Protein AF-A0A8J2Q764-F1 (afdb_monomer)

Sequence (198 aa):
MDASGSQGEVRTVDDTVDRGATLTIRLIRSFEFRNWKPVVVRNIDLDTLTLKELTEIVAKSVKNSSLPPPFKNFAYDCFKIEYQAFGLKTNDPLINTEDDDKLILQDNLSLALQGITIIFSIMDTSQVLATVSSIVVAIIFIFLFVALLWYIVWKLYLSHFTFIRELLGRGSDNNIAEPPAPRPSQPRRRISRHRETS

Foldseek 3Di:
DDDPDPPDPPPPPVPPPQCKDKDWAWQALDPVVLDIDIDIDTGDDQAPDFPVNVVVVVLVSLCPDPDDPSSNPGDDDWDFDQDDPPDDDDPDSSDDPDCPVLGIDDRPDGNVVSVPDDVVPVVPVVVVVVVVVVVVVVVVVVVVVVVVVVVCVVCVVVVVVVVVCVVVVVVPPPDDDDDDDDDDDDDDPPDDDDDDDD

Secondary structure (DSSP, 8-state):
--------------------EEEEEEEEEETTTTEEEEEEEEEE-TTT-BHHHHHHHHHHHHHHSS--HHHHSS-----B----TT----S-SS---TTHHHHBPPTTSBTTTTT---GGGGS-HHHHHHHHHHHHHHHHHHHHHHHHHHHHHHHHHHHHHHHHHHHHHTTTTT--PPPPPPPPPPP-----------

pLDDT: mean 71.02, std 14.38, range [43.5, 97.0]

Organism: NCBI:txid39272

Solvent-accessible surface area (backbone atoms only — not comparable to full-atom values): 12947 Å² total; per-residue (Å²): 143,77,84,86,75,80,78,78,78,79,75,76,74,74,79,66,70,86,64,46,40,72,49,79,44,72,48,72,80,34,78,92,74,68,42,65,48,80,45,78,49,67,67,38,54,40,74,80,39,37,44,56,59,50,50,51,53,49,54,51,50,46,64,74,43,92,64,57,66,78,70,57,74,51,86,84,89,82,55,66,69,86,80,62,91,92,54,81,83,62,94,44,91,88,63,76,77,78,63,54,88,76,35,47,65,59,68,90,42,35,38,40,82,74,69,55,63,61,74,81,66,71,63,41,68,67,59,53,50,53,53,53,51,51,53,52,53,52,52,51,50,52,52,50,50,52,52,48,53,50,49,49,52,54,50,51,52,54,47,50,56,51,50,49,47,53,64,59,49,73,74,68,83,84,77,80,81,79,79,82,77,87,76,83,83,77,82,81,79,80,79,81,82,84,80,84,88,132

Structure (mmCIF, N/CA/C/O backbone):
data_AF-A0A8J2Q764-F1
#
_entry.id   AF-A0A8J2Q764-F1
#
loop_
_atom_site.group_PDB
_atom_site.id
_atom_site.type_symbol
_atom_site.label_atom_id
_atom_site.label_alt_id
_atom_site.label_comp_id
_atom_site.label_asym_id
_atom_site.label_entity_id
_atom_site.label_seq_id
_atom_site.pdbx_PDB_ins_code
_atom_site.Cartn_x
_atom_site.Cartn_y
_atom_site.Cartn_z
_atom_site.occupancy
_atom_site.B_iso_or_equiv
_atom_site.auth_seq_id
_atom_site.auth_comp_id
_atom_site.auth_asym_id
_atom_site.auth_atom_id
_atom_site.pdbx_PDB_model_num
ATOM 1 N N . MET A 1 1 ? 1.001 55.183 32.936 1.00 49.38 1 MET A N 1
ATOM 2 C CA . MET A 1 1 ? 1.393 55.271 31.505 1.00 49.38 1 MET A CA 1
ATOM 3 C C . MET A 1 1 ? 2.054 53.948 31.223 1.00 49.38 1 MET A C 1
ATOM 5 O O . MET A 1 1 ? 3.268 53.830 31.307 1.00 49.38 1 MET A O 1
ATOM 9 N N . ASP A 1 2 ? 1.216 52.934 31.063 1.00 43.50 2 ASP A N 1
ATOM 10 C CA . ASP A 1 2 ? 1.615 51.549 31.263 1.00 43.50 2 ASP A CA 1
ATOM 11 C C . ASP A 1 2 ? 1.523 50.797 29.946 1.00 43.50 2 ASP A C 1
ATOM 13 O O . ASP A 1 2 ? 0.638 51.024 29.118 1.00 43.50 2 ASP A O 1
ATOM 17 N N . ALA A 1 3 ? 2.552 49.988 29.747 1.00 49.28 3 ALA A N 1
ATOM 18 C CA . ALA A 1 3 ? 2.985 49.426 28.491 1.00 49.28 3 ALA A CA 1
ATOM 19 C C . ALA A 1 3 ? 1.969 48.437 27.906 1.00 49.28 3 ALA A C 1
ATOM 21 O O . ALA A 1 3 ? 1.666 47.404 28.499 1.00 49.28 3 ALA A O 1
ATOM 22 N N . SER A 1 4 ? 1.525 48.712 26.680 1.00 46.59 4 SER A N 1
ATOM 23 C CA . SER A 1 4 ? 0.895 47.722 25.809 1.00 46.59 4 SER A CA 1
ATOM 24 C C . SER A 1 4 ? 1.986 46.847 25.188 1.00 46.59 4 SER A C 1
ATOM 26 O O . SER A 1 4 ? 2.474 47.122 24.093 1.00 46.59 4 SER A O 1
ATOM 28 N N . GLY A 1 5 ? 2.392 45.799 25.903 1.00 45.97 5 GLY A N 1
ATOM 29 C CA . GLY A 1 5 ? 3.158 44.695 25.332 1.00 45.97 5 GLY A CA 1
ATOM 30 C C . GLY A 1 5 ? 2.226 43.783 24.539 1.00 45.97 5 GLY A C 1
ATOM 31 O O . GLY A 1 5 ? 1.535 42.953 25.121 1.00 45.97 5 GLY A O 1
ATOM 32 N N . SER A 1 6 ? 2.199 43.932 23.213 1.00 51.03 6 SER A N 1
ATOM 33 C CA . SER A 1 6 ? 1.575 42.958 22.318 1.00 51.03 6 SER A CA 1
ATOM 34 C C . SER A 1 6 ? 2.421 41.683 22.315 1.00 51.03 6 SER A C 1
ATOM 36 O O . SER A 1 6 ? 3.463 41.626 21.657 1.00 51.03 6 SER A O 1
ATOM 38 N N . GLN A 1 7 ? 2.001 40.661 23.059 1.00 47.44 7 GLN A N 1
ATOM 39 C CA . GLN A 1 7 ? 2.533 39.320 22.851 1.00 47.44 7 GLN A CA 1
ATOM 40 C C . GLN A 1 7 ? 2.014 38.811 21.507 1.00 47.44 7 GLN A C 1
ATOM 42 O O . GLN A 1 7 ? 0.826 38.546 21.338 1.00 47.44 7 GLN A O 1
ATOM 47 N N . GLY A 1 8 ? 2.922 38.731 20.536 1.00 46.31 8 GLY A N 1
ATOM 48 C CA . GLY A 1 8 ? 2.723 37.937 19.338 1.00 46.31 8 GLY A CA 1
ATOM 49 C C . GLY A 1 8 ? 2.590 36.481 19.755 1.00 46.31 8 GLY A C 1
ATOM 50 O O . GLY A 1 8 ? 3.526 35.892 20.291 1.00 46.31 8 GLY A O 1
ATOM 51 N N . GLU A 1 9 ? 1.402 35.934 19.540 1.00 50.34 9 GLU A N 1
ATOM 52 C CA . GLU A 1 9 ? 1.119 34.519 19.684 1.00 50.34 9 GLU A CA 1
ATOM 53 C C . GLU A 1 9 ? 2.043 33.737 18.748 1.00 50.34 9 GLU A C 1
ATOM 55 O O . GLU A 1 9 ? 1.913 33.781 17.521 1.00 50.34 9 GLU A O 1
ATOM 60 N N . VAL A 1 10 ? 3.027 33.064 19.343 1.00 51.34 10 VAL A N 1
ATOM 61 C CA . VAL A 1 10 ? 3.883 32.101 18.660 1.00 51.34 10 VAL A CA 1
ATOM 62 C C . VAL A 1 10 ? 2.979 30.942 18.269 1.00 51.34 10 VAL A C 1
ATOM 64 O O . VAL A 1 10 ? 2.742 30.021 19.045 1.00 51.34 10 VAL A O 1
ATOM 67 N N . ARG A 1 11 ? 2.444 31.005 17.050 1.00 45.19 11 ARG A N 1
ATOM 68 C CA . ARG A 1 11 ? 1.941 29.829 16.356 1.00 45.19 11 ARG A CA 1
ATOM 69 C C . ARG A 1 11 ? 3.135 28.905 16.186 1.00 45.19 11 ARG A C 1
ATOM 71 O O . ARG A 1 11 ? 3.917 29.068 15.254 1.00 45.19 11 ARG A O 1
ATOM 78 N N . THR A 1 12 ? 3.294 27.964 17.109 1.00 49.09 12 THR A N 1
ATOM 79 C CA . THR A 1 12 ? 3.996 26.720 16.827 1.00 49.09 12 THR A CA 1
ATOM 80 C C . THR A 1 12 ? 3.193 26.070 15.714 1.00 49.09 12 THR A C 1
ATOM 82 O O . THR A 1 12 ? 2.183 25.411 15.957 1.00 49.09 12 THR A O 1
ATOM 85 N N . VAL A 1 13 ? 3.563 26.390 14.475 1.00 50.19 13 VAL A N 1
ATOM 86 C CA . VAL A 1 13 ? 3.230 25.567 13.326 1.00 50.19 13 VAL A CA 1
ATOM 87 C C . VAL A 1 13 ? 3.890 24.244 13.660 1.00 50.19 13 VAL A C 1
ATOM 89 O O . VAL A 1 13 ? 5.111 24.116 13.620 1.00 50.19 13 VAL A O 1
ATOM 92 N N . ASP A 1 14 ? 3.083 23.336 14.194 1.00 51.53 14 ASP A N 1
ATOM 93 C CA . ASP A 1 14 ? 3.456 21.951 14.364 1.00 51.53 14 ASP A CA 1
ATOM 94 C C . ASP A 1 14 ? 3.673 21.432 12.945 1.00 51.53 14 ASP A C 1
ATOM 96 O O . ASP A 1 14 ? 2.737 21.025 12.262 1.00 51.53 14 ASP A O 1
ATOM 100 N N . ASP A 1 15 ? 4.909 21.553 12.462 1.00 49.62 15 ASP A N 1
ATOM 101 C CA . ASP A 1 15 ? 5.405 20.943 11.230 1.00 49.62 15 ASP A CA 1
ATOM 102 C C . ASP A 1 15 ? 5.520 19.418 11.429 1.00 49.62 15 ASP A C 1
ATOM 104 O O . ASP A 1 15 ? 6.478 18.771 10.993 1.00 49.62 15 ASP A O 1
ATOM 108 N N . THR A 1 16 ? 4.526 18.808 12.085 1.00 55.53 16 THR A N 1
ATOM 109 C CA . THR A 1 16 ? 4.206 17.408 11.874 1.00 55.53 16 THR A CA 1
ATOM 110 C C . THR A 1 16 ? 3.731 17.334 10.435 1.00 55.53 16 THR A C 1
ATOM 112 O O . THR A 1 16 ? 2.564 17.521 10.103 1.00 55.53 16 THR A O 1
ATOM 115 N N . VAL A 1 17 ? 4.695 17.120 9.534 1.00 53.16 17 VAL A N 1
ATOM 116 C CA . VAL A 1 17 ? 4.442 16.532 8.222 1.00 53.16 17 VAL A CA 1
ATOM 117 C C . VAL A 1 17 ? 3.355 15.497 8.452 1.00 53.16 17 VAL A C 1
ATOM 119 O O . VAL A 1 17 ? 3.579 14.582 9.244 1.00 53.16 17 VAL A O 1
ATOM 122 N N . ASP A 1 18 ? 2.189 15.705 7.841 1.00 56.50 18 ASP A N 1
ATOM 123 C CA . ASP A 1 18 ? 0.997 14.871 7.972 1.00 56.50 18 ASP A CA 1
ATOM 124 C C . ASP A 1 18 ? 1.321 13.473 7.415 1.00 56.50 18 ASP A C 1
ATOM 126 O O . ASP A 1 18 ? 0.991 13.105 6.291 1.00 56.50 18 ASP A O 1
ATOM 130 N N . ARG A 1 19 ? 2.101 12.713 8.190 1.00 63.16 19 ARG A N 1
ATOM 131 C CA . ARG A 1 19 ? 2.422 11.297 8.008 1.00 63.16 19 ARG A CA 1
ATOM 132 C C . ARG A 1 19 ? 1.305 10.436 8.588 1.00 63.16 19 ARG A C 1
ATOM 134 O O . ARG A 1 19 ? 1.473 9.227 8.716 1.00 63.16 19 ARG A O 1
ATOM 141 N N . GLY A 1 20 ? 0.173 11.054 8.931 1.00 70.06 20 GLY A N 1
ATOM 142 C CA . GLY A 1 20 ? -1.020 10.385 9.397 1.00 70.06 20 GLY A CA 1
ATOM 143 C C . GLY A 1 20 ? -1.505 9.389 8.353 1.00 70.06 20 GLY A C 1
ATOM 144 O O . GLY A 1 20 ? -2.103 9.742 7.336 1.00 70.06 20 GLY A O 1
ATOM 145 N N . ALA A 1 21 ? -1.283 8.107 8.610 1.00 77.25 21 ALA A N 1
ATOM 146 C CA . ALA A 1 21 ? -1.844 7.045 7.807 1.00 77.25 21 ALA A CA 1
ATOM 147 C C . ALA A 1 21 ? -3.342 6.904 8.098 1.00 77.25 21 ALA A C 1
ATOM 149 O O . ALA A 1 21 ? -3.824 7.101 9.219 1.00 77.25 21 ALA A O 1
ATOM 150 N N . THR A 1 22 ? -4.100 6.536 7.067 1.00 82.31 22 THR A N 1
ATOM 151 C CA . THR A 1 22 ? -5.498 6.125 7.217 1.00 82.31 22 THR A CA 1
ATOM 152 C C . THR A 1 22 ? -5.574 4.611 7.105 1.00 82.31 22 THR A C 1
ATOM 154 O O . THR A 1 22 ? -5.303 4.054 6.043 1.00 82.31 22 THR A O 1
ATOM 157 N N . LEU A 1 23 ? -5.967 3.949 8.192 1.00 82.12 23 LEU A N 1
ATOM 158 C CA . LEU A 1 23 ? -6.153 2.503 8.238 1.00 82.12 23 LEU A CA 1
ATOM 159 C C . LEU A 1 23 ? -7.640 2.166 8.112 1.00 82.12 23 LEU A C 1
ATOM 161 O O . LEU A 1 23 ? -8.483 2.677 8.851 1.00 82.12 23 LEU A O 1
ATOM 165 N N . THR A 1 24 ? -7.966 1.277 7.174 1.00 84.00 24 THR A N 1
ATOM 166 C CA . THR A 1 24 ? -9.304 0.681 7.068 1.00 84.00 24 THR A CA 1
ATOM 167 C C . THR A 1 24 ? -9.250 -0.724 7.641 1.00 84.00 24 THR A C 1
ATOM 169 O O . THR A 1 24 ? -8.589 -1.595 7.087 1.00 84.00 24 THR A O 1
ATOM 172 N N . ILE A 1 25 ? -9.940 -0.939 8.754 1.00 85.38 25 ILE A N 1
ATOM 173 C CA . ILE A 1 25 ? -9.890 -2.170 9.539 1.00 85.38 25 ILE A CA 1
ATOM 174 C C . ILE A 1 25 ? -11.227 -2.882 9.376 1.00 85.38 25 ILE A C 1
ATOM 176 O O . ILE A 1 25 ? -12.287 -2.292 9.592 1.00 85.38 25 ILE A O 1
ATOM 180 N N . ARG A 1 26 ? -11.204 -4.154 8.979 1.00 85.44 26 ARG A N 1
ATOM 181 C CA . ARG A 1 26 ? -12.416 -4.974 8.882 1.00 85.44 26 ARG A CA 1
ATOM 182 C C . ARG A 1 26 ? -12.625 -5.711 10.199 1.00 85.44 26 ARG A C 1
ATOM 184 O O . ARG A 1 26 ? -11.815 -6.542 10.585 1.00 85.44 26 ARG A O 1
ATOM 191 N N . LEU A 1 27 ? -13.728 -5.416 10.879 1.00 85.06 27 LEU A N 1
ATOM 192 C CA . LEU A 1 27 ? -14.163 -6.165 12.053 1.00 85.06 27 LEU A CA 1
ATOM 193 C C . LEU A 1 27 ? -14.873 -7.422 11.585 1.00 85.06 27 LEU A C 1
ATOM 195 O O . LEU A 1 27 ? -15.940 -7.326 10.974 1.00 85.06 27 LEU A O 1
ATOM 199 N N . ILE A 1 28 ? -14.307 -8.584 11.883 1.00 85.12 28 ILE A N 1
ATOM 200 C CA . ILE A 1 28 ? -14.895 -9.877 11.546 1.00 85.12 28 ILE A CA 1
ATOM 201 C C . ILE A 1 28 ? -15.476 -10.473 12.825 1.00 85.12 28 ILE A C 1
ATOM 203 O O . ILE A 1 28 ? -14.754 -10.741 13.777 1.00 85.12 28 ILE A O 1
ATOM 207 N N . ARG A 1 29 ? -16.798 -10.672 12.857 1.00 81.62 29 ARG A N 1
ATOM 208 C CA . ARG A 1 29 ? -17.486 -11.318 13.989 1.00 81.62 29 ARG A CA 1
ATOM 209 C C . ARG A 1 29 ? -17.510 -12.832 13.834 1.00 81.62 29 ARG A C 1
ATOM 211 O O . ARG A 1 29 ? -17.490 -13.568 14.811 1.00 81.62 29 ARG A O 1
ATOM 218 N N . SER A 1 30 ? -17.666 -13.303 12.601 1.00 77.44 30 SER A N 1
ATOM 219 C CA . SER A 1 30 ? -17.677 -14.728 12.287 1.00 77.44 30 SER A CA 1
ATOM 220 C C . SER A 1 30 ? -17.132 -14.950 10.889 1.00 77.44 30 SER A C 1
ATOM 222 O O . SER A 1 30 ? -17.672 -14.411 9.919 1.00 77.44 30 SER A O 1
ATOM 224 N N . PHE A 1 31 ? -16.087 -15.771 10.821 1.00 73.94 31 PHE A N 1
ATOM 225 C CA . PHE A 1 31 ? -15.498 -16.256 9.580 1.00 73.94 31 PHE A CA 1
ATOM 226 C C . PHE A 1 31 ? -16.485 -17.151 8.815 1.00 73.94 31 PHE A C 1
ATOM 228 O O . PHE A 1 31 ? -16.721 -16.929 7.632 1.00 73.94 31 PHE A O 1
ATOM 235 N N . GLU A 1 32 ? -17.154 -18.074 9.514 1.00 74.06 32 GLU A N 1
ATOM 236 C CA . GLU A 1 32 ? -18.126 -19.017 8.940 1.00 74.06 32 GLU A CA 1
ATOM 237 C C . GLU A 1 32 ? -19.308 -18.312 8.255 1.00 74.06 32 GLU A C 1
ATOM 239 O O . GLU A 1 32 ? -19.681 -18.651 7.134 1.00 74.06 32 GLU A O 1
ATOM 244 N N . PHE A 1 33 ? -19.859 -17.273 8.890 1.00 78.00 33 PHE A N 1
ATOM 245 C CA . PHE A 1 33 ? -21.014 -16.540 8.360 1.00 78.00 33 PHE A CA 1
ATOM 246 C C . PHE A 1 33 ? -20.639 -15.285 7.558 1.00 78.00 33 PHE A C 1
ATOM 248 O O . PHE A 1 33 ? -21.527 -14.498 7.226 1.00 78.00 33 PHE A O 1
ATOM 255 N N . ARG A 1 34 ? -19.344 -15.057 7.278 1.00 73.56 34 ARG A N 1
ATOM 256 C CA . ARG A 1 34 ? -18.822 -13.863 6.577 1.00 73.56 34 ARG A CA 1
ATOM 257 C C . ARG A 1 34 ? -19.392 -12.543 7.118 1.00 73.56 34 ARG A C 1
ATOM 259 O O . ARG A 1 34 ? -19.667 -11.607 6.367 1.00 73.56 34 ARG A O 1
ATOM 266 N N . ASN A 1 35 ? -19.605 -12.460 8.431 1.00 80.19 35 ASN A N 1
ATOM 267 C CA . ASN A 1 35 ? -20.244 -11.304 9.051 1.00 80.19 35 ASN A CA 1
ATOM 268 C C . ASN A 1 35 ? -19.180 -10.275 9.446 1.00 80.19 35 ASN A C 1
ATOM 270 O O . ASN A 1 35 ? -18.531 -10.425 10.487 1.00 80.19 35 ASN A O 1
ATOM 274 N N . TRP A 1 36 ? -19.001 -9.248 8.611 1.00 86.06 36 TRP A N 1
ATOM 275 C CA . TRP A 1 36 ? -17.968 -8.230 8.792 1.00 86.06 36 TRP A CA 1
ATOM 276 C C . TRP A 1 36 ? -18.482 -6.797 8.608 1.00 86.06 36 TRP A C 1
ATOM 278 O O . TRP A 1 36 ? -19.480 -6.548 7.923 1.00 86.06 36 TRP A O 1
ATOM 288 N N . LYS A 1 37 ? -17.785 -5.835 9.227 1.00 84.19 37 LYS A N 1
ATOM 289 C CA . LYS A 1 37 ? -18.035 -4.393 9.072 1.00 84.19 37 LYS A CA 1
ATOM 290 C C . LYS A 1 37 ? -16.722 -3.601 9.029 1.00 84.19 37 LYS A C 1
ATOM 292 O O . LYS A 1 37 ? -15.854 -3.854 9.860 1.00 84.19 37 LYS A O 1
ATOM 297 N N . PRO A 1 38 ? -16.560 -2.636 8.106 1.00 85.88 38 PRO A N 1
ATOM 298 C CA . PRO A 1 38 ? -15.373 -1.791 8.074 1.00 85.88 38 PRO A CA 1
ATOM 299 C C . PRO A 1 38 ? -15.448 -0.682 9.129 1.00 85.88 38 PRO A C 1
ATOM 301 O O . PRO A 1 38 ? -16.497 -0.069 9.332 1.00 85.88 38 PRO A O 1
ATOM 304 N N . VAL A 1 39 ? -14.309 -0.381 9.741 1.00 86.12 39 VAL A N 1
ATOM 305 C CA . VAL A 1 39 ? -14.065 0.799 10.570 1.00 86.12 39 VAL A CA 1
ATOM 306 C C . VAL A 1 39 ? -12.834 1.505 10.026 1.00 86.12 39 VAL A C 1
ATOM 308 O O . VAL A 1 39 ? -11.797 0.888 9.804 1.00 86.12 39 VAL A O 1
ATOM 311 N N . VAL A 1 40 ? -12.956 2.807 9.789 1.00 85.31 40 VAL A N 1
ATOM 312 C CA . VAL A 1 40 ? -11.854 3.628 9.286 1.00 85.31 40 VAL A CA 1
ATOM 313 C C . VAL A 1 40 ? -11.298 4.440 10.441 1.00 85.31 40 VAL A C 1
ATOM 315 O O . VAL A 1 40 ? -12.041 5.173 11.096 1.00 85.31 40 VAL A O 1
ATOM 318 N N . VAL A 1 41 ? -9.996 4.324 10.667 1.00 84.25 41 VAL A N 1
ATOM 319 C CA . VAL A 1 41 ? -9.255 5.136 11.629 1.00 84.25 41 VAL A CA 1
ATOM 320 C C . VAL A 1 41 ? -8.291 6.019 10.842 1.00 84.25 41 VAL A C 1
ATOM 322 O O . VAL A 1 41 ? -7.598 5.551 9.941 1.00 84.25 41 VAL A O 1
ATOM 325 N N . ARG A 1 42 ? -8.313 7.322 11.124 1.00 83.69 42 ARG A N 1
ATOM 326 C CA . ARG A 1 42 ? -7.563 8.346 10.384 1.00 83.69 42 ARG A CA 1
ATOM 327 C C . ARG A 1 42 ? -6.489 8.953 11.273 1.00 83.69 42 ARG A C 1
ATOM 329 O O . ARG A 1 42 ? -6.657 8.954 12.490 1.00 83.69 42 ARG A O 1
ATOM 336 N N . ASN A 1 43 ? -5.476 9.535 10.637 1.00 78.81 43 ASN A N 1
ATOM 337 C CA . ASN A 1 43 ? -4.396 10.270 11.289 1.00 78.81 43 ASN A CA 1
ATOM 338 C C . ASN A 1 43 ? -3.638 9.426 12.329 1.00 78.81 43 ASN A C 1
ATOM 340 O O . ASN A 1 43 ? -3.501 9.812 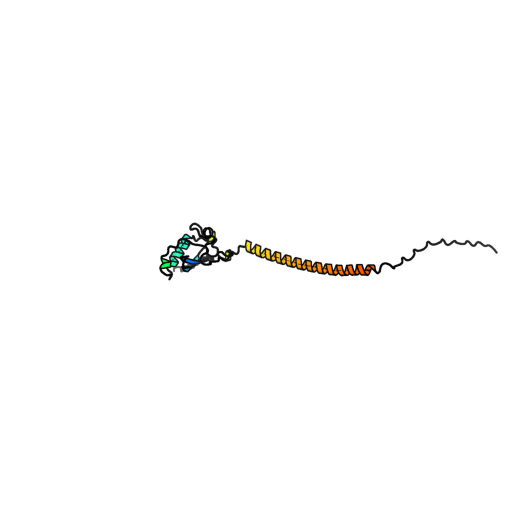13.487 1.00 78.81 43 ASN A O 1
ATOM 344 N N . ILE A 1 44 ? -3.222 8.224 11.920 1.00 80.81 44 ILE A N 1
ATOM 345 C CA . ILE A 1 44 ? -2.420 7.323 12.747 1.00 80.81 44 ILE A CA 1
ATOM 346 C C . ILE A 1 44 ? -0.958 7.434 12.335 1.00 80.81 44 ILE A C 1
ATOM 348 O O . ILE A 1 44 ? -0.633 7.227 11.168 1.00 80.81 44 ILE A O 1
ATOM 352 N N . ASP A 1 45 ? -0.081 7.688 13.297 1.00 79.56 45 ASP A N 1
ATOM 353 C CA . ASP A 1 45 ? 1.356 7.555 13.090 1.00 79.56 45 ASP A CA 1
ATOM 354 C C . ASP A 1 45 ? 1.758 6.070 13.146 1.00 79.56 45 ASP A C 1
ATOM 356 O O . ASP A 1 45 ? 1.536 5.400 14.151 1.00 79.56 45 ASP A O 1
ATOM 360 N N . LEU A 1 46 ? 2.296 5.528 12.052 1.00 74.62 46 LEU A N 1
ATOM 361 C CA . LEU A 1 46 ? 2.642 4.102 11.946 1.00 74.62 46 LEU A CA 1
ATOM 362 C C . LEU A 1 46 ? 3.982 3.761 12.604 1.00 74.62 46 LEU A C 1
ATOM 364 O O . LEU A 1 46 ? 4.218 2.594 12.919 1.00 74.62 46 LEU A O 1
ATOM 368 N N . ASP A 1 47 ? 4.849 4.758 12.795 1.00 70.88 47 ASP A N 1
ATOM 369 C CA . ASP A 1 47 ? 6.212 4.547 13.280 1.00 70.88 47 ASP A CA 1
ATOM 370 C C . ASP A 1 47 ? 6.231 4.400 14.806 1.00 70.88 47 ASP A C 1
ATOM 372 O O . ASP A 1 47 ? 6.908 3.522 15.352 1.00 70.88 47 ASP A O 1
ATOM 376 N N . THR A 1 48 ? 5.449 5.235 15.492 1.00 73.75 48 THR A N 1
ATOM 377 C CA . THR A 1 48 ? 5.408 5.303 16.957 1.00 73.75 48 THR A CA 1
ATOM 378 C C . THR A 1 48 ? 4.299 4.453 17.573 1.00 73.75 48 THR A C 1
ATOM 380 O O . THR A 1 48 ? 4.493 3.930 18.671 1.00 73.75 48 THR A O 1
ATOM 383 N N . LEU A 1 49 ? 3.165 4.275 16.882 1.00 78.12 49 LEU A N 1
ATOM 384 C CA . LEU A 1 49 ? 2.003 3.591 17.444 1.00 78.12 49 LEU A CA 1
ATOM 385 C C . LEU A 1 49 ? 2.228 2.078 17.542 1.00 78.12 49 LEU A C 1
ATOM 387 O O . LEU A 1 49 ? 2.564 1.388 16.573 1.00 78.12 49 LEU A O 1
ATOM 391 N N . THR A 1 50 ? 1.967 1.546 18.730 1.00 83.19 50 THR A N 1
ATOM 392 C CA . THR A 1 50 ? 1.990 0.105 18.988 1.00 83.19 50 THR A CA 1
ATOM 393 C C . THR A 1 50 ? 0.648 -0.552 18.661 1.00 83.19 50 THR A C 1
ATOM 395 O O . THR A 1 50 ? -0.410 0.084 18.655 1.00 83.19 50 THR A O 1
ATOM 398 N N . LEU A 1 51 ? 0.657 -1.869 18.440 1.00 80.75 51 LEU A N 1
ATOM 399 C CA . LEU A 1 51 ? -0.572 -2.618 18.156 1.00 80.75 51 LEU A CA 1
ATOM 400 C C . LEU A 1 51 ? -1.597 -2.545 19.304 1.00 80.75 51 LEU A C 1
ATOM 402 O O . LEU A 1 51 ? -2.806 -2.500 19.065 1.00 80.75 51 LEU A O 1
ATOM 406 N N . LYS A 1 52 ? -1.128 -2.468 20.555 1.00 80.94 52 LYS A N 1
ATOM 407 C CA . LYS A 1 52 ? -1.997 -2.313 21.731 1.00 80.94 52 LYS A CA 1
ATOM 408 C C . LYS A 1 52 ? -2.754 -0.990 21.705 1.00 80.94 52 LYS A C 1
ATOM 410 O O . LYS A 1 52 ? -3.969 -0.973 21.891 1.00 80.94 52 LYS A O 1
ATOM 415 N N . GLU A 1 53 ? -2.062 0.104 21.406 1.00 83.94 53 GLU A N 1
ATOM 416 C CA . GLU A 1 53 ? -2.687 1.424 21.291 1.00 83.94 53 GLU A CA 1
ATOM 417 C C . GLU A 1 53 ? -3.668 1.469 20.115 1.00 83.94 53 GLU A C 1
ATOM 419 O O . GLU A 1 53 ? -4.773 1.998 20.254 1.00 83.94 53 GLU A O 1
ATOM 424 N N . LEU A 1 54 ? -3.330 0.831 18.987 1.00 83.69 54 LEU A N 1
ATOM 425 C CA . LEU A 1 54 ? -4.256 0.679 17.864 1.00 83.69 54 LEU A CA 1
ATOM 426 C C . LEU A 1 54 ? -5.526 -0.073 18.281 1.00 83.69 54 LEU A C 1
ATOM 428 O O . LEU A 1 54 ? -6.635 0.372 17.981 1.00 83.69 54 LEU A O 1
ATOM 432 N N . THR A 1 55 ? -5.377 -1.176 19.016 1.00 84.50 55 THR A N 1
ATOM 433 C CA . THR A 1 55 ? -6.498 -1.966 19.544 1.00 84.50 55 THR A CA 1
ATOM 434 C C . THR A 1 55 ? -7.418 -1.109 20.407 1.00 84.50 55 THR A C 1
ATOM 436 O O . THR A 1 55 ? -8.639 -1.144 20.245 1.00 84.50 55 THR A O 1
ATOM 439 N N . GLU A 1 56 ? -6.852 -0.285 21.290 1.00 86.19 56 GLU A N 1
ATOM 440 C CA . GLU A 1 56 ? -7.631 0.622 22.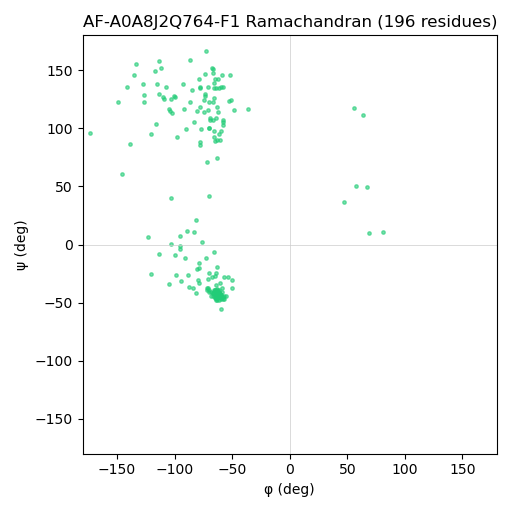129 1.00 86.19 56 GLU A CA 1
ATOM 441 C C . GLU A 1 56 ? -8.371 1.692 21.324 1.00 86.19 56 GLU A C 1
ATOM 443 O O . GLU A 1 56 ? -9.542 1.972 21.602 1.00 86.19 56 GLU A O 1
ATOM 448 N N . ILE A 1 57 ? -7.713 2.297 20.331 1.00 85.62 57 ILE A N 1
ATOM 449 C CA . ILE A 1 57 ? -8.321 3.306 19.455 1.00 85.62 57 ILE A CA 1
ATOM 450 C C . ILE A 1 57 ? -9.494 2.692 18.688 1.00 85.62 57 ILE A C 1
ATOM 452 O O . ILE A 1 57 ? -10.580 3.277 18.633 1.00 85.62 57 ILE A O 1
ATOM 456 N N . VAL A 1 58 ? -9.313 1.484 18.151 1.00 86.19 58 VAL A N 1
ATOM 457 C CA . VAL A 1 58 ? -10.365 0.743 17.450 1.00 86.19 58 VAL A CA 1
ATOM 458 C C . VAL A 1 58 ? -11.498 0.396 18.407 1.00 86.19 58 VAL A C 1
ATOM 460 O O . VAL A 1 58 ? -12.649 0.689 18.099 1.00 86.19 58 VAL A O 1
ATOM 463 N N . ALA A 1 59 ? -11.211 -0.139 19.594 1.00 85.19 59 ALA A N 1
ATOM 464 C CA . ALA A 1 59 ? -12.233 -0.474 20.584 1.00 85.19 59 ALA A CA 1
ATOM 465 C C . ALA A 1 59 ? -13.058 0.757 21.005 1.00 85.19 59 ALA A C 1
ATOM 467 O O . ALA A 1 59 ? -14.285 0.677 21.121 1.00 85.19 59 ALA A O 1
ATOM 468 N N . LYS A 1 60 ? -12.411 1.917 21.186 1.00 86.19 60 LYS A N 1
ATOM 469 C CA . LYS A 1 60 ? -13.083 3.202 21.450 1.00 86.19 60 LYS A CA 1
ATOM 470 C C . LYS A 1 60 ? -13.950 3.630 20.259 1.00 86.19 60 LYS A C 1
ATOM 472 O O . LYS A 1 60 ? -15.119 3.969 20.449 1.00 86.19 60 LYS A O 1
ATOM 477 N N . SER A 1 61 ? -13.420 3.550 19.037 1.00 82.56 61 SER A N 1
ATOM 478 C CA . SER A 1 61 ? -14.147 3.873 17.800 1.00 82.56 61 SER A CA 1
ATOM 479 C C . SER A 1 61 ? -15.381 2.979 17.606 1.00 82.56 61 SER A C 1
ATOM 481 O O . SER A 1 61 ? -16.478 3.465 17.333 1.00 82.56 61 SER A O 1
ATOM 483 N N . VAL A 1 62 ? -15.251 1.676 17.865 1.00 85.50 62 VAL A N 1
ATOM 484 C CA . VAL A 1 62 ? -16.344 0.699 17.779 1.00 85.50 62 VAL A CA 1
ATOM 485 C C . VAL A 1 62 ? -17.442 0.993 18.792 1.00 85.50 62 VAL A C 1
ATOM 487 O O . VAL A 1 62 ? -18.619 1.001 18.424 1.00 85.50 62 VAL A O 1
ATOM 490 N N . LYS A 1 63 ? -17.092 1.296 20.046 1.00 83.06 63 LYS A N 1
ATOM 491 C CA . LYS A 1 63 ? -18.078 1.648 21.080 1.00 83.06 63 LYS A CA 1
ATOM 492 C C . LYS A 1 63 ? -18.874 2.904 20.710 1.00 83.06 63 LYS A C 1
ATOM 494 O O . LYS A 1 63 ? -20.102 2.894 20.832 1.00 83.06 63 LYS A O 1
ATOM 499 N N . ASN A 1 64 ? -18.188 3.924 20.192 1.00 83.56 64 ASN A N 1
ATOM 500 C CA . ASN A 1 64 ? -18.774 5.213 19.810 1.00 83.56 64 ASN A CA 1
ATOM 501 C C . ASN A 1 64 ? -19.516 5.190 18.462 1.00 83.56 64 ASN A C 1
ATOM 503 O O . ASN A 1 64 ? -20.294 6.093 18.169 1.00 83.56 64 ASN A O 1
ATOM 507 N N . SER A 1 65 ? -19.299 4.166 17.638 1.00 82.75 65 SER A N 1
ATOM 508 C CA . SER A 1 65 ? -19.962 4.024 16.339 1.00 82.75 65 SER A CA 1
ATOM 509 C C . SER A 1 65 ? -21.446 3.644 16.456 1.00 82.75 65 SER A C 1
ATOM 511 O O . SER A 1 65 ? -21.918 3.166 17.489 1.00 82.75 65 SER A O 1
ATOM 513 N N . SER A 1 66 ? -22.195 3.756 15.359 1.00 82.56 66 SER A N 1
ATOM 514 C CA . SER A 1 66 ? -23.568 3.242 15.233 1.00 82.56 66 SER A CA 1
ATOM 515 C C . SER A 1 66 ? -23.635 1.734 14.923 1.00 82.56 66 SER A C 1
ATOM 517 O O . SER A 1 66 ? -24.647 1.246 14.419 1.00 82.56 66 SER A O 1
ATOM 519 N N . LEU A 1 67 ? -22.568 0.972 15.208 1.00 82.75 67 LEU A N 1
ATOM 520 C CA . LEU A 1 67 ? -22.523 -0.464 14.928 1.00 82.75 67 LEU A CA 1
ATOM 521 C C . LEU A 1 67 ? -23.526 -1.265 15.782 1.00 82.75 67 LEU A C 1
ATOM 523 O O . LEU A 1 67 ? -23.817 -0.890 16.924 1.00 82.75 67 LEU A O 1
ATOM 527 N N . PRO A 1 68 ? -24.030 -2.402 15.269 1.00 79.81 68 PRO A N 1
ATOM 528 C CA . PRO A 1 68 ? -24.932 -3.263 16.022 1.00 79.81 68 PRO A CA 1
ATOM 529 C C . PRO A 1 68 ? -24.288 -3.766 17.330 1.00 79.81 68 PRO A C 1
ATOM 531 O O . PRO A 1 68 ? -23.092 -4.076 17.331 1.00 79.81 68 PRO A O 1
ATOM 534 N N . PRO A 1 69 ? -25.063 -3.953 18.420 1.00 78.19 69 PRO A N 1
ATOM 535 C CA . PRO A 1 69 ? -24.553 -4.495 19.685 1.00 78.19 69 PRO A CA 1
ATOM 536 C C . PRO A 1 69 ? -23.732 -5.791 19.549 1.00 78.19 69 PRO A C 1
ATOM 538 O O . PRO A 1 69 ? -22.705 -5.898 20.219 1.00 78.19 69 PRO A O 1
ATOM 541 N N . PRO A 1 70 ? -24.083 -6.736 18.646 1.00 79.38 70 PRO A N 1
ATOM 542 C CA . PRO A 1 70 ? -23.274 -7.931 18.407 1.00 79.38 70 PRO A CA 1
ATOM 543 C C . PRO A 1 70 ? -21.823 -7.664 17.996 1.00 79.38 70 PRO A C 1
ATOM 545 O O . PRO A 1 70 ? -20.977 -8.504 18.261 1.00 79.38 70 PRO A O 1
ATOM 548 N N . PHE A 1 71 ? -21.527 -6.528 17.356 1.00 79.06 71 PHE A N 1
ATOM 549 C CA . PHE A 1 71 ? -20.161 -6.134 16.990 1.00 79.06 71 PHE A CA 1
ATOM 550 C C . PHE A 1 71 ? -19.457 -5.349 18.099 1.00 79.06 71 PHE A C 1
ATOM 552 O O . PHE A 1 71 ? -18.233 -5.365 18.162 1.00 79.06 71 PHE A O 1
ATOM 559 N N . LYS A 1 72 ? -20.213 -4.659 18.964 1.00 78.56 72 LYS A N 1
ATOM 560 C CA . LYS A 1 72 ? -19.673 -3.866 20.081 1.00 78.56 72 LYS A CA 1
ATOM 561 C C . LYS A 1 72 ? -19.277 -4.717 21.284 1.00 78.56 72 LYS A C 1
ATOM 563 O O . LYS A 1 72 ? -18.338 -4.368 21.989 1.00 78.56 72 LYS A O 1
ATOM 568 N N . ASN A 1 73 ? -20.007 -5.807 21.510 1.00 77.25 73 ASN A N 1
ATOM 569 C CA . ASN A 1 73 ? -19.815 -6.703 22.652 1.00 77.25 73 ASN A CA 1
ATOM 570 C C . ASN A 1 73 ? -18.919 -7.905 22.322 1.00 77.25 73 ASN A C 1
ATOM 572 O O . ASN A 1 73 ? -18.700 -8.755 23.181 1.00 77.25 73 ASN A O 1
ATOM 576 N N . PHE A 1 74 ? -18.450 -8.010 21.079 1.00 78.19 74 PHE A N 1
ATOM 577 C CA . PHE A 1 74 ? -17.552 -9.075 20.664 1.00 78.19 74 PHE A CA 1
ATOM 578 C C . PHE A 1 74 ? -16.125 -8.779 21.137 1.00 78.19 74 PHE A C 1
ATOM 580 O O . PHE A 1 74 ? -15.656 -7.645 21.027 1.00 78.19 74 PHE A O 1
ATOM 587 N N . ALA A 1 75 ? -15.451 -9.796 21.673 1.00 75.62 75 ALA A N 1
ATOM 588 C CA . ALA A 1 75 ? -14.052 -9.702 22.061 1.00 75.62 75 ALA A CA 1
ATOM 589 C C . ALA A 1 75 ? -13.184 -9.945 20.822 1.00 75.62 75 ALA A C 1
ATOM 591 O O . ALA A 1 75 ? -13.090 -11.073 20.351 1.00 75.62 75 ALA A O 1
ATOM 592 N N . TYR A 1 76 ? -12.599 -8.877 20.281 1.00 78.44 76 TYR A N 1
ATOM 593 C CA . TYR A 1 76 ? -11.581 -8.976 19.237 1.00 78.44 76 TYR A CA 1
ATOM 594 C C . TYR A 1 76 ? -10.218 -9.180 19.896 1.00 78.44 76 TYR A C 1
ATOM 596 O O . TYR A 1 76 ? -9.882 -8.475 20.848 1.00 78.44 76 TYR A O 1
ATOM 604 N N . ASP A 1 77 ? -9.464 -10.143 19.390 1.00 72.88 77 ASP A N 1
ATOM 605 C CA . ASP A 1 77 ? -8.228 -10.666 19.972 1.00 72.88 77 ASP A CA 1
ATOM 606 C C . ASP A 1 77 ? -7.016 -10.515 19.046 1.00 72.88 77 ASP A C 1
ATOM 608 O O . ASP A 1 77 ? -5.895 -10.422 19.534 1.00 72.88 77 ASP A O 1
ATOM 612 N N . CYS A 1 78 ? -7.227 -10.446 17.728 1.00 73.19 78 CYS A N 1
ATOM 613 C CA . CYS A 1 78 ? -6.145 -10.450 16.748 1.00 73.19 78 CYS A CA 1
ATOM 614 C C . CYS A 1 78 ? -6.328 -9.398 15.644 1.00 73.19 78 CYS A C 1
ATOM 616 O O . CYS A 1 78 ? -7.437 -9.154 15.162 1.00 73.19 78 CYS A O 1
ATOM 618 N N . PHE A 1 79 ? -5.209 -8.837 15.175 1.00 79.44 79 PHE A N 1
ATOM 619 C CA . PHE A 1 79 ? -5.138 -8.089 13.921 1.00 79.44 79 PHE A CA 1
ATOM 620 C C . PHE A 1 79 ? -4.388 -8.904 12.872 1.00 79.44 79 PHE A C 1
ATOM 622 O O . PHE A 1 79 ? -3.329 -9.467 13.146 1.00 79.44 79 PHE A O 1
ATOM 629 N N . LYS A 1 80 ? -4.930 -8.935 11.654 1.00 76.44 80 LYS A N 1
ATOM 630 C CA . LYS A 1 80 ? -4.310 -9.602 10.511 1.00 76.44 80 LYS A CA 1
ATOM 631 C C . LYS A 1 80 ? -4.200 -8.646 9.329 1.00 76.44 80 LYS A C 1
ATOM 633 O O . LYS A 1 80 ? -5.146 -7.915 9.030 1.00 76.44 80 LYS A O 1
ATOM 638 N N . ILE A 1 81 ? -3.061 -8.678 8.640 1.00 76.06 81 ILE A N 1
ATOM 639 C CA . ILE A 1 81 ? -2.875 -7.957 7.378 1.00 76.06 81 ILE A CA 1
ATOM 640 C C . ILE A 1 81 ? -3.636 -8.701 6.271 1.00 76.06 81 ILE A C 1
ATOM 642 O O . ILE A 1 81 ? -3.311 -9.834 5.924 1.00 76.06 81 ILE A O 1
ATOM 646 N N . GLU A 1 82 ? -4.671 -8.062 5.724 1.00 67.38 82 GLU A N 1
ATOM 647 C CA . GLU A 1 82 ? -5.515 -8.633 4.664 1.00 67.38 82 GLU A CA 1
ATOM 648 C C . GLU A 1 82 ? -4.923 -8.436 3.261 1.00 67.38 82 GLU A C 1
ATOM 650 O O . GLU A 1 82 ? -5.031 -9.317 2.412 1.00 67.38 82 GLU A O 1
ATOM 655 N N . TYR A 1 83 ? -4.302 -7.282 3.007 1.00 66.75 83 TYR A N 1
ATOM 656 C CA . TYR A 1 83 ? -3.771 -6.930 1.694 1.00 66.75 83 TYR A CA 1
ATOM 657 C C . TYR A 1 83 ? -2.304 -6.526 1.788 1.00 66.75 83 TYR A C 1
ATOM 659 O O . TYR A 1 83 ? -1.955 -5.560 2.465 1.00 66.75 83 TYR A O 1
ATOM 667 N N . GLN A 1 84 ? -1.467 -7.238 1.039 1.00 65.50 84 GLN A N 1
ATOM 668 C CA . GLN A 1 84 ? -0.079 -6.884 0.786 1.00 65.50 84 GLN A CA 1
ATOM 669 C C . GLN A 1 84 ? 0.039 -6.440 -0.675 1.00 65.50 84 GLN A C 1
ATOM 671 O O . GLN A 1 84 ? -0.365 -7.169 -1.586 1.00 65.50 84 GLN A O 1
ATOM 676 N N . ALA A 1 85 ? 0.571 -5.240 -0.923 1.00 59.59 85 ALA A N 1
ATOM 677 C CA . ALA A 1 85 ? 0.795 -4.785 -2.292 1.00 59.59 85 ALA A CA 1
AT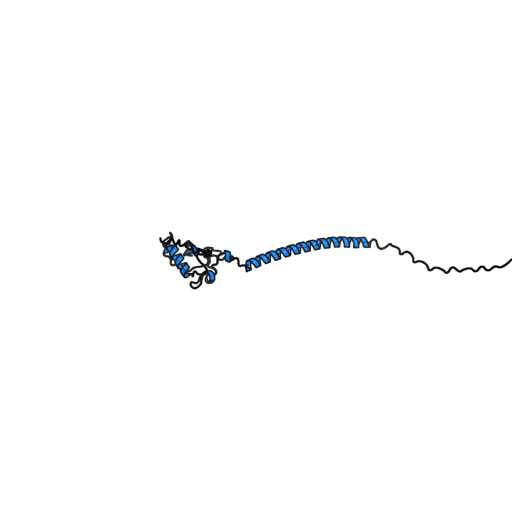OM 678 C C . ALA A 1 85 ? 1.752 -5.751 -3.011 1.00 59.59 85 ALA A C 1
ATOM 680 O O . ALA A 1 85 ? 2.754 -6.173 -2.438 1.00 59.59 85 ALA A O 1
ATOM 681 N N . PHE A 1 86 ? 1.414 -6.107 -4.255 1.00 54.69 86 PHE A N 1
ATOM 682 C CA . PHE A 1 86 ? 2.128 -7.089 -5.087 1.00 54.69 86 PHE A CA 1
ATOM 683 C C . PHE A 1 86 ? 2.037 -8.557 -4.625 1.00 54.69 86 PHE A C 1
ATOM 685 O O . PHE A 1 86 ? 2.705 -9.416 -5.199 1.00 54.69 86 PHE A O 1
ATOM 692 N N . GLY A 1 87 ? 1.177 -8.873 -3.650 1.00 58.91 87 GLY A N 1
ATOM 693 C CA . GLY A 1 87 ? 0.818 -10.255 -3.325 1.00 58.91 87 GLY A CA 1
ATOM 694 C C . GLY A 1 87 ? 0.007 -10.928 -4.440 1.00 58.91 87 GLY A C 1
ATOM 695 O O . GLY A 1 87 ? -0.719 -10.269 -5.192 1.00 58.91 87 GLY A O 1
ATOM 696 N N . LEU A 1 88 ? 0.114 -12.257 -4.549 1.00 52.03 88 LEU A N 1
ATOM 697 C CA . LEU A 1 88 ? -0.780 -13.057 -5.390 1.00 52.03 88 LEU A CA 1
ATOM 698 C C . LEU A 1 88 ? -2.225 -12.831 -4.934 1.00 52.03 88 LEU A C 1
ATOM 700 O O . LEU A 1 88 ? -2.515 -12.799 -3.740 1.00 52.03 88 LEU A O 1
ATOM 704 N N . LYS A 1 89 ? -3.137 -12.647 -5.891 1.00 51.69 89 LYS A N 1
ATOM 705 C CA . LYS A 1 89 ? -4.550 -12.410 -5.596 1.00 51.69 89 LYS A CA 1
ATOM 706 C C . LYS A 1 89 ? -5.131 -13.644 -4.908 1.00 51.69 89 LYS A C 1
ATOM 708 O O . LYS A 1 89 ? -5.311 -14.674 -5.553 1.00 51.69 89 LYS A O 1
ATOM 713 N N . THR A 1 90 ? -5.422 -13.527 -3.619 1.00 57.28 90 THR A N 1
ATOM 714 C CA . THR A 1 90 ? -6.039 -14.597 -2.837 1.00 57.28 90 THR A CA 1
ATOM 715 C C . THR A 1 90 ? -7.423 -14.928 -3.398 1.00 57.28 90 THR A C 1
ATOM 717 O O . THR A 1 90 ? -8.155 -14.036 -3.837 1.00 57.28 90 THR A O 1
ATOM 720 N N . ASN A 1 91 ? -7.786 -16.214 -3.388 1.00 57.22 91 ASN A N 1
ATOM 721 C CA . ASN A 1 91 ? -9.082 -16.686 -3.887 1.00 57.22 91 ASN A CA 1
ATOM 722 C C . ASN A 1 91 ? -10.258 -16.201 -3.012 1.00 57.22 91 ASN A C 1
ATOM 724 O O . ASN A 1 91 ? -11.354 -15.989 -3.528 1.00 57.22 91 ASN A O 1
ATOM 728 N N . ASP A 1 92 ? -10.023 -15.959 -1.714 1.00 63.59 92 ASP A N 1
ATOM 729 C CA . ASP A 1 92 ? -10.989 -15.337 -0.803 1.00 63.59 92 ASP A CA 1
ATOM 730 C C . ASP A 1 92 ? -10.470 -13.979 -0.285 1.00 63.59 92 ASP A C 1
ATOM 732 O O . ASP A 1 92 ? -9.613 -13.934 0.599 1.00 63.59 92 ASP A O 1
ATOM 736 N N . PRO A 1 93 ? -10.977 -12.848 -0.810 1.00 63.94 93 PRO A N 1
ATOM 737 C CA . PRO A 1 93 ? -10.546 -11.510 -0.407 1.00 63.94 93 PRO A CA 1
ATOM 738 C C . PRO A 1 93 ? -11.106 -11.070 0.954 1.00 63.94 93 PRO A C 1
ATOM 740 O O . PRO A 1 93 ? -10.920 -9.910 1.321 1.00 63.94 93 PRO A O 1
ATOM 743 N N . LEU A 1 94 ? -11.865 -11.933 1.643 1.00 59.38 94 LEU A N 1
ATOM 744 C CA . LEU A 1 94 ? -12.403 -11.674 2.977 1.00 59.38 94 LEU A CA 1
ATOM 745 C C . LEU A 1 94 ? -11.646 -12.435 4.069 1.00 59.38 94 LEU A C 1
ATOM 747 O O . LEU A 1 94 ? -11.552 -11.966 5.201 1.00 59.38 94 LEU A O 1
ATOM 751 N N . ILE A 1 95 ? -11.165 -13.634 3.745 1.00 64.75 95 ILE A N 1
ATOM 752 C CA . ILE A 1 95 ? -10.507 -14.531 4.689 1.00 64.75 95 ILE A CA 1
ATOM 753 C C . ILE A 1 95 ? -9.318 -15.146 3.961 1.00 64.75 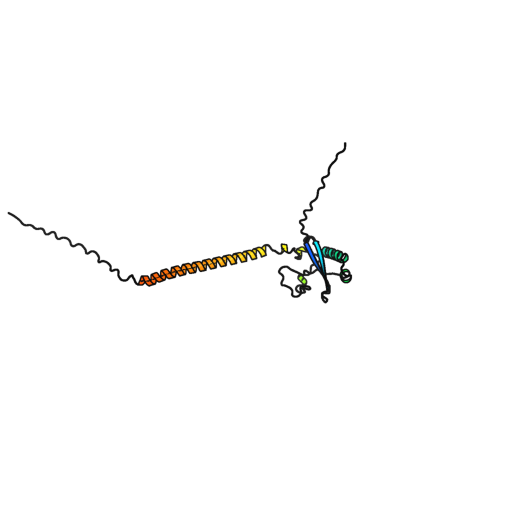95 ILE A C 1
ATOM 755 O O . ILE A 1 95 ? -9.414 -16.221 3.377 1.00 64.75 95 ILE A O 1
ATOM 759 N N . ASN A 1 96 ? -8.184 -14.451 3.986 1.00 62.97 96 ASN A N 1
ATOM 760 C CA . ASN A 1 96 ? -6.937 -15.116 3.657 1.00 62.97 96 ASN A CA 1
ATOM 761 C C . ASN A 1 96 ? -6.620 -16.065 4.823 1.00 62.97 96 ASN A C 1
ATOM 763 O O . ASN A 1 96 ? -6.442 -15.576 5.931 1.00 62.97 96 ASN A O 1
ATOM 767 N N . THR A 1 97 ? -6.600 -17.379 4.616 1.00 61.66 97 THR A N 1
ATOM 768 C CA . THR A 1 97 ? -6.078 -18.389 5.573 1.00 61.66 97 THR A CA 1
ATOM 769 C C . THR A 1 97 ? -4.702 -18.907 5.156 1.00 61.66 97 THR A C 1
ATOM 771 O O . THR A 1 97 ? -4.136 -19.786 5.798 1.00 61.66 97 THR A O 1
ATOM 774 N N . GLU A 1 98 ? -4.174 -18.403 4.043 1.00 56.75 98 GLU A N 1
ATOM 775 C CA . GLU A 1 98 ? -2.862 -18.767 3.531 1.00 56.75 98 GLU A CA 1
ATOM 776 C C . GLU A 1 98 ? -1.843 -17.838 4.223 1.00 56.75 98 GLU A C 1
ATOM 778 O O . GLU A 1 98 ? -1.994 -16.613 4.208 1.00 56.75 98 GLU A O 1
ATOM 783 N N . ASP A 1 99 ? -0.864 -18.426 4.920 1.00 60.19 99 ASP A N 1
ATOM 784 C CA . ASP A 1 99 ? 0.183 -17.755 5.716 1.00 60.19 99 ASP A CA 1
ATOM 785 C C . ASP A 1 99 ? -0.274 -16.992 6.985 1.00 60.19 99 ASP A C 1
ATOM 787 O O . ASP A 1 99 ? 0.131 -15.850 7.229 1.00 60.19 99 ASP A O 1
ATOM 791 N N . ASP A 1 100 ? -1.084 -17.626 7.843 1.00 61.34 100 ASP A N 1
ATOM 792 C CA . ASP A 1 100 ? -1.513 -17.061 9.139 1.00 61.34 100 ASP A CA 1
ATOM 793 C C . ASP A 1 100 ? -0.334 -16.644 10.041 1.00 61.34 100 ASP A C 1
ATOM 795 O O . ASP A 1 100 ? -0.329 -15.528 10.557 1.00 61.34 100 ASP A O 1
ATOM 799 N N . ASP A 1 101 ? 0.714 -17.464 10.152 1.00 60.97 101 ASP A N 1
ATOM 800 C CA . ASP A 1 101 ? 1.835 -17.219 11.077 1.00 60.97 101 ASP A CA 1
ATOM 801 C C . ASP A 1 101 ? 2.641 -15.946 10.764 1.00 60.97 101 ASP A C 1
ATOM 803 O O . ASP A 1 101 ? 3.295 -15.382 11.641 1.00 60.97 101 ASP A O 1
ATOM 807 N N . LYS A 1 102 ? 2.615 -15.490 9.505 1.00 60.34 102 LYS A N 1
ATOM 808 C CA . LYS A 1 102 ? 3.394 -14.334 9.035 1.00 60.34 102 LYS A CA 1
ATOM 809 C C . LYS A 1 102 ? 2.575 -13.044 8.980 1.00 60.34 102 LYS A C 1
ATOM 811 O O . LYS A 1 102 ? 3.145 -11.958 9.041 1.00 60.34 102 LYS A O 1
ATOM 816 N N . LEU A 1 103 ? 1.258 -13.160 8.815 1.00 60.81 103 LEU A N 1
ATOM 817 C CA . LEU A 1 103 ? 0.346 -12.029 8.613 1.00 60.81 103 LEU A CA 1
ATOM 818 C C . LEU A 1 103 ? -0.397 -11.617 9.893 1.00 60.81 103 LEU A C 1
ATOM 820 O O . LEU A 1 103 ? -1.078 -10.585 9.889 1.00 60.81 103 LEU A O 1
ATOM 824 N N . ILE A 1 104 ? -0.279 -12.410 10.963 1.00 73.31 104 ILE A N 1
ATOM 825 C CA . ILE A 1 104 ? -0.738 -12.058 12.309 1.00 73.31 104 ILE A CA 1
ATOM 826 C C . ILE A 1 104 ? 0.221 -11.034 12.915 1.00 73.31 104 ILE A C 1
ATOM 828 O O . ILE A 1 104 ? 1.428 -11.257 13.015 1.00 73.31 104 ILE A O 1
ATOM 832 N N . LEU A 1 105 ? -0.342 -9.903 13.328 1.00 67.81 105 LEU A N 1
ATOM 833 C CA . LEU A 1 105 ? 0.410 -8.83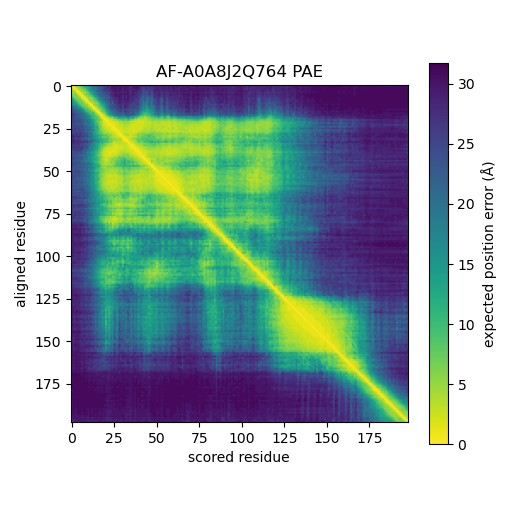7 13.970 1.00 67.81 105 LEU A CA 1
ATOM 834 C C . LEU A 1 105 ? 0.680 -9.205 15.432 1.00 67.81 105 LEU A C 1
ATOM 836 O O . LEU A 1 105 ? -0.215 -9.664 16.140 1.00 67.81 105 LEU A O 1
ATOM 840 N N . GLN A 1 106 ? 1.912 -8.993 15.887 1.00 69.44 106 GLN A N 1
ATOM 841 C CA . GLN A 1 106 ? 2.302 -9.199 17.275 1.00 69.44 106 GLN A CA 1
ATOM 842 C C . GLN A 1 106 ? 2.164 -7.909 18.088 1.00 69.44 106 GLN A C 1
ATOM 844 O O . GLN A 1 106 ? 2.564 -6.821 17.664 1.00 69.44 106 GLN A O 1
ATOM 849 N N . ASP A 1 107 ? 1.651 -8.059 19.307 1.00 67.50 107 ASP A N 1
ATOM 850 C CA . ASP A 1 107 ? 1.344 -6.962 20.231 1.00 67.50 107 ASP A CA 1
ATOM 851 C C . ASP A 1 107 ? 2.560 -6.142 20.688 1.00 67.50 107 ASP A C 1
ATOM 853 O O . ASP A 1 107 ? 2.403 -5.043 21.221 1.00 67.50 107 ASP A O 1
ATOM 857 N N . ASN A 1 108 ? 3.768 -6.692 20.558 1.00 66.56 108 ASN A N 1
ATOM 858 C CA . ASN A 1 108 ? 5.008 -6.140 21.110 1.00 66.56 108 ASN A CA 1
ATOM 859 C C . ASN A 1 108 ? 5.815 -5.286 20.118 1.00 66.56 108 ASN A C 1
ATOM 861 O O . ASN A 1 108 ? 6.842 -4.732 20.508 1.00 66.56 108 ASN A O 1
ATOM 865 N N . LEU A 1 109 ? 5.386 -5.192 18.859 1.00 66.69 109 LEU A N 1
ATOM 866 C CA . LEU A 1 109 ? 6.129 -4.535 17.784 1.00 66.69 109 LEU A CA 1
ATOM 867 C C . LEU A 1 109 ? 5.353 -3.326 17.234 1.00 66.69 109 LEU A C 1
ATOM 869 O O . LEU A 1 109 ? 4.122 -3.307 17.217 1.00 66.69 109 LEU A O 1
ATOM 873 N N . SER A 1 110 ? 6.080 -2.307 16.766 1.00 71.06 110 SER A N 1
ATOM 874 C CA . SER A 1 110 ? 5.495 -1.155 16.057 1.00 71.06 110 SER A CA 1
ATOM 875 C C . SER A 1 110 ? 4.901 -1.594 14.711 1.00 71.06 110 SER A C 1
ATOM 877 O O . SER A 1 110 ? 5.412 -2.523 14.079 1.00 71.06 110 SER A O 1
ATOM 879 N N . LEU A 1 111 ? 3.822 -0.938 14.273 1.00 72.00 111 LEU A N 1
ATOM 880 C CA . LEU A 1 111 ? 3.114 -1.258 13.025 1.00 72.00 111 LEU A CA 1
ATOM 881 C C . LEU A 1 111 ? 4.037 -1.143 11.799 1.00 72.00 111 LEU A C 1
ATOM 883 O O . LEU A 1 111 ? 3.983 -1.997 10.909 1.00 72.00 111 LEU A O 1
ATOM 887 N N . ALA A 1 112 ? 4.939 -0.157 11.792 1.00 67.38 112 ALA A N 1
ATOM 888 C CA . ALA A 1 112 ? 5.929 0.028 10.731 1.00 67.38 112 ALA A CA 1
ATOM 889 C C . ALA A 1 112 ? 6.897 -1.162 10.603 1.00 67.38 112 ALA A C 1
ATOM 891 O O . ALA A 1 112 ? 7.210 -1.602 9.495 1.00 67.38 112 ALA A O 1
ATOM 892 N N . LEU A 1 113 ? 7.337 -1.732 11.732 1.00 63.00 113 LEU A N 1
ATOM 893 C CA . LEU A 1 113 ? 8.277 -2.863 11.761 1.00 63.00 113 LEU A CA 1
ATOM 894 C C . LEU A 1 113 ? 7.620 -4.157 11.251 1.00 63.00 113 LEU A C 1
ATOM 896 O O . LEU A 1 113 ? 8.286 -5.042 10.723 1.00 63.00 113 LEU A O 1
ATOM 900 N N . GLN A 1 114 ? 6.294 -4.237 11.353 1.00 65.56 114 GLN A N 1
ATOM 901 C CA . GLN A 1 114 ? 5.496 -5.373 10.896 1.00 65.56 114 GLN A CA 1
ATOM 902 C C . GLN A 1 114 ? 5.058 -5.246 9.427 1.00 65.56 114 GLN A C 1
ATOM 904 O O . GLN A 1 114 ? 4.222 -6.011 8.951 1.00 65.56 114 GLN A O 1
ATOM 909 N N . GLY A 1 115 ? 5.632 -4.291 8.688 1.00 66.69 115 GLY A N 1
ATOM 910 C CA . GLY A 1 115 ? 5.396 -4.133 7.255 1.00 66.69 115 GLY A CA 1
ATOM 911 C C . GLY A 1 115 ? 4.103 -3.397 6.905 1.00 66.69 115 GLY A C 1
ATOM 912 O O . GLY A 1 115 ? 3.743 -3.348 5.728 1.00 66.69 115 GLY A O 1
ATOM 913 N N . ILE A 1 116 ? 3.419 -2.786 7.881 1.00 70.62 116 ILE A N 1
ATOM 914 C CA . ILE A 1 116 ? 2.344 -1.829 7.602 1.00 70.62 116 ILE A CA 1
ATOM 915 C C . ILE A 1 116 ? 3.015 -0.515 7.217 1.00 70.62 116 ILE A C 1
ATOM 917 O O . ILE A 1 116 ? 3.304 0.335 8.054 1.00 70.62 116 ILE A O 1
ATOM 921 N N . THR A 1 117 ? 3.294 -0.370 5.927 1.00 63.94 117 THR A N 1
ATOM 922 C CA . THR A 1 117 ? 3.840 0.860 5.358 1.00 63.94 117 THR A CA 1
ATOM 923 C C . THR A 1 117 ? 2.792 1.506 4.462 1.00 63.94 117 THR A C 1
ATOM 925 O O . THR A 1 117 ? 1.903 0.849 3.910 1.00 63.94 117 THR A O 1
ATOM 928 N N . ILE A 1 118 ? 2.850 2.828 4.334 1.00 59.91 118 ILE A N 1
ATOM 929 C CA . ILE A 1 118 ? 1.994 3.546 3.392 1.00 59.91 118 ILE A CA 1
ATOM 930 C C . ILE A 1 118 ? 2.338 3.035 1.989 1.00 59.91 118 ILE A C 1
ATOM 932 O O . ILE A 1 118 ? 3.511 2.944 1.647 1.00 59.91 118 ILE A O 1
ATOM 936 N N . ILE A 1 119 ? 1.329 2.732 1.163 1.00 57.06 119 ILE A N 1
ATOM 937 C CA . ILE A 1 119 ? 1.495 2.165 -0.193 1.00 57.06 119 ILE A CA 1
ATOM 938 C C . ILE A 1 119 ? 2.505 2.953 -1.045 1.00 57.06 119 ILE A C 1
ATOM 940 O O . ILE A 1 119 ? 3.213 2.374 -1.864 1.00 57.06 119 ILE A O 1
ATOM 944 N N . PHE A 1 120 ? 2.624 4.260 -0.813 1.00 52.31 120 PHE A N 1
ATOM 945 C CA . PHE A 1 120 ? 3.599 5.118 -1.485 1.00 52.31 120 PHE A CA 1
ATOM 946 C C . PHE A 1 120 ? 5.065 4.764 -1.158 1.00 52.31 120 PHE A C 1
ATOM 948 O O . PHE A 1 120 ? 5.945 4.962 -1.987 1.00 52.31 120 PHE A O 1
ATOM 955 N N . SER A 1 121 ? 5.317 4.186 0.018 1.00 53.97 121 SER A N 1
ATOM 956 C CA . SER A 1 121 ? 6.621 3.678 0.460 1.00 53.97 121 SER A CA 1
ATOM 957 C C . SER A 1 121 ? 6.961 2.309 -0.141 1.00 53.97 121 SER A C 1
ATOM 959 O O . SER A 1 121 ? 8.128 1.943 -0.198 1.00 53.97 121 SER A O 1
ATOM 961 N N . ILE A 1 122 ? 5.963 1.552 -0.624 1.00 53.97 122 ILE A N 1
ATOM 962 C CA . ILE A 1 122 ? 6.158 0.206 -1.204 1.00 53.97 122 ILE A CA 1
ATOM 963 C C . ILE A 1 122 ? 6.817 0.272 -2.592 1.00 53.97 122 ILE A C 1
ATOM 965 O O . ILE A 1 122 ? 7.298 -0.732 -3.115 1.00 53.97 122 ILE A O 1
ATOM 969 N N . MET A 1 123 ? 6.915 1.457 -3.197 1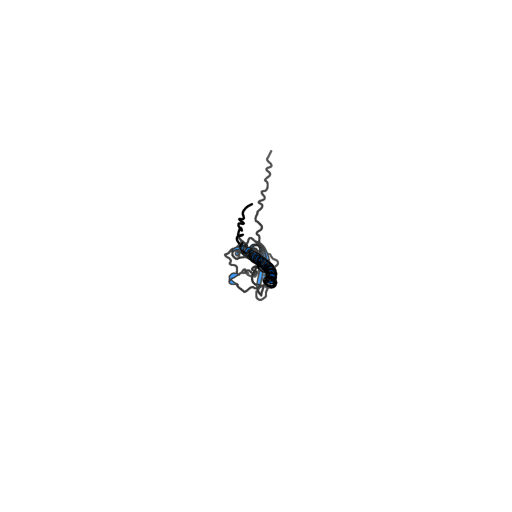.00 57.03 123 MET A N 1
ATOM 970 C CA . MET A 1 123 ? 7.838 1.679 -4.307 1.00 57.03 123 MET A CA 1
ATOM 971 C C . MET A 1 123 ? 9.275 1.712 -3.773 1.00 57.03 123 MET A C 1
ATOM 973 O O . MET A 1 123 ? 9.917 2.760 -3.735 1.00 57.03 123 MET A O 1
ATOM 977 N N . ASP A 1 124 ? 9.775 0.544 -3.366 1.00 67.62 124 ASP A N 1
ATOM 978 C CA . ASP A 1 124 ? 11.177 0.312 -3.055 1.00 67.62 124 ASP A CA 1
ATOM 979 C C . ASP A 1 124 ? 12.013 0.865 -4.210 1.00 67.62 124 ASP A C 1
ATOM 981 O O . ASP A 1 124 ? 11.937 0.393 -5.351 1.00 67.62 124 ASP A O 1
ATOM 985 N N . THR A 1 125 ? 12.820 1.884 -3.927 1.00 67.44 125 THR A N 1
ATOM 986 C CA . THR A 1 125 ? 13.680 2.547 -4.918 1.00 67.44 125 THR A CA 1
ATOM 987 C C . THR A 1 125 ? 14.572 1.550 -5.664 1.00 67.44 125 THR A C 1
ATOM 989 O O . THR A 1 125 ? 14.889 1.757 -6.835 1.00 67.44 125 THR A O 1
ATOM 992 N N . SER A 1 126 ? 14.905 0.424 -5.025 1.00 67.12 126 SER A N 1
ATOM 993 C CA . SER A 1 126 ? 15.625 -0.707 -5.614 1.00 67.12 126 SER A CA 1
ATOM 994 C C . SER A 1 126 ? 14.823 -1.447 -6.696 1.00 67.12 126 SER A C 1
ATOM 996 O O . SER A 1 126 ? 15.366 -1.730 -7.765 1.00 67.12 126 SER A O 1
ATOM 998 N N . GLN A 1 127 ? 13.533 -1.717 -6.474 1.00 73.69 127 GLN A N 1
ATOM 999 C CA . GLN A 1 127 ? 12.658 -2.392 -7.442 1.00 73.69 127 GLN A CA 1
ATOM 1000 C C . GLN A 1 127 ? 12.320 -1.481 -8.625 1.00 73.69 127 GLN A C 1
ATOM 1002 O O . GLN A 1 127 ? 12.284 -1.922 -9.779 1.00 73.69 127 GLN A O 1
ATOM 1007 N N . VAL A 1 128 ? 12.135 -0.187 -8.356 1.00 80.00 128 VAL A N 1
ATOM 1008 C CA . VAL A 1 128 ? 11.928 0.826 -9.398 1.00 80.00 128 VAL A CA 1
ATOM 1009 C C . VAL A 1 128 ? 13.163 0.920 -10.294 1.00 80.00 128 VAL A C 1
ATOM 1011 O O . VAL A 1 128 ? 13.038 0.847 -11.516 1.00 80.00 128 VAL A O 1
ATOM 1014 N N . LEU A 1 129 ? 14.362 1.001 -9.707 1.00 81.25 129 LEU A N 1
ATOM 1015 C CA . LEU A 1 129 ? 15.611 1.058 -10.466 1.00 81.25 129 LEU A CA 1
ATOM 1016 C C . LEU A 1 129 ? 15.827 -0.202 -11.315 1.00 81.25 129 LEU A C 1
ATOM 1018 O O . LEU A 1 129 ? 16.223 -0.092 -12.474 1.00 81.25 129 LEU A O 1
ATOM 1022 N N . ALA A 1 130 ? 15.533 -1.385 -10.769 1.00 83.69 130 ALA A N 1
ATOM 1023 C CA . ALA A 1 130 ? 15.619 -2.650 -11.499 1.00 83.69 130 ALA A CA 1
ATOM 1024 C C . ALA A 1 130 ? 14.635 -2.716 -12.682 1.00 83.69 130 ALA A C 1
ATOM 1026 O O . ALA A 1 130 ? 14.969 -3.208 -13.760 1.00 83.69 130 ALA A O 1
ATOM 1027 N N . THR A 1 131 ? 13.429 -2.177 -12.510 1.00 87.38 131 THR A N 1
ATOM 1028 C CA . THR A 1 131 ? 12.426 -2.124 -13.582 1.00 87.38 131 THR A CA 1
ATOM 1029 C C . THR A 1 131 ? 12.860 -1.164 -14.688 1.00 87.38 131 THR A C 1
ATOM 1031 O O . THR A 1 131 ? 12.800 -1.500 -15.871 1.00 87.38 131 THR A O 1
ATOM 1034 N N . VAL A 1 132 ? 13.361 0.016 -14.318 1.00 91.00 132 VAL A N 1
ATOM 1035 C CA . VAL A 1 132 ? 13.852 1.014 -15.276 1.00 91.00 132 VAL A CA 1
ATOM 1036 C C . VAL A 1 132 ? 15.080 0.497 -16.030 1.00 91.00 132 VAL A C 1
ATOM 1038 O O . VAL A 1 132 ? 15.142 0.635 -17.251 1.00 91.00 132 VAL A O 1
ATOM 1041 N N . SER A 1 133 ? 16.033 -0.144 -15.346 1.00 90.38 133 SER A N 1
ATOM 1042 C CA . SER A 1 133 ? 17.228 -0.697 -15.993 1.00 90.38 133 SER A CA 1
ATOM 1043 C C . SER A 1 133 ? 16.879 -1.804 -16.990 1.00 90.38 133 SER A C 1
ATOM 1045 O O . SER A 1 133 ? 17.428 -1.821 -18.091 1.00 90.38 133 SER A O 1
ATOM 1047 N N . SER A 1 134 ? 15.906 -2.660 -16.666 1.00 93.75 134 SER A N 1
ATOM 1048 C CA . SER A 1 134 ? 15.385 -3.684 -17.580 1.00 93.75 134 SER A CA 1
ATOM 1049 C C . SER A 1 134 ? 14.809 -3.075 -18.867 1.00 93.75 134 SER A C 1
ATOM 1051 O O . SER A 1 134 ? 15.146 -3.507 -19.972 1.00 93.75 134 SER A O 1
ATOM 1053 N N . ILE A 1 135 ? 14.015 -2.005 -18.746 1.00 95.62 135 ILE A N 1
ATOM 1054 C CA . ILE A 1 135 ? 13.445 -1.289 -19.899 1.00 95.62 135 ILE A CA 1
ATOM 1055 C C . ILE A 1 135 ? 14.554 -0.677 -20.765 1.00 95.62 135 ILE A C 1
ATOM 1057 O O . ILE A 1 135 ? 14.528 -0.806 -21.990 1.00 95.62 135 ILE A O 1
ATOM 1061 N N . VAL A 1 136 ? 15.556 -0.048 -20.145 1.00 96.50 136 VAL A N 1
ATOM 1062 C CA . VAL A 1 136 ? 16.698 0.545 -20.861 1.00 96.50 136 VAL A CA 1
ATOM 1063 C C . VAL A 1 136 ? 17.478 -0.521 -21.630 1.00 96.50 136 VAL A C 1
ATOM 1065 O O . VAL A 1 136 ? 17.784 -0.326 -22.806 1.00 96.50 136 VAL A O 1
ATOM 1068 N N . VAL A 1 137 ? 17.757 -1.668 -21.005 1.00 96.50 137 VAL A N 1
ATOM 1069 C CA . VAL A 1 137 ? 18.448 -2.790 -21.656 1.00 96.50 137 VAL A CA 1
ATOM 1070 C C . VAL A 1 137 ? 17.648 -3.301 -22.855 1.00 96.50 137 VAL A C 1
ATOM 1072 O O . VAL A 1 137 ? 18.223 -3.490 -23.928 1.00 96.50 137 VAL A O 1
ATOM 1075 N N . ALA A 1 138 ? 16.328 -3.457 -22.726 1.00 96.62 138 ALA A N 1
ATOM 1076 C CA . ALA A 1 138 ? 15.468 -3.875 -23.834 1.00 96.62 138 ALA A CA 1
ATOM 1077 C C . ALA A 1 138 ? 15.515 -2.888 -25.014 1.00 96.62 138 ALA A C 1
ATOM 1079 O O . ALA A 1 138 ? 15.631 -3.304 -26.168 1.00 96.62 138 ALA A O 1
ATOM 1080 N N . ILE A 1 139 ? 15.495 -1.581 -24.736 1.00 97.00 139 ILE A N 1
ATOM 1081 C CA . ILE A 1 139 ? 15.607 -0.538 -25.764 1.00 97.00 139 ILE A CA 1
ATOM 1082 C C . ILE A 1 139 ? 16.966 -0.619 -26.469 1.00 97.00 139 ILE A C 1
ATOM 1084 O O . ILE A 1 139 ? 17.015 -0.603 -27.699 1.00 97.00 139 ILE A O 1
ATOM 1088 N N . ILE A 1 140 ? 18.062 -0.761 -25.717 1.00 96.69 140 ILE A N 1
ATOM 1089 C CA . ILE A 1 140 ? 19.409 -0.913 -26.287 1.00 96.69 140 ILE A CA 1
ATOM 1090 C C . ILE A 1 140 ? 19.465 -2.133 -27.209 1.00 96.69 140 ILE A C 1
ATOM 1092 O O . ILE A 1 140 ? 19.962 -2.020 -28.328 1.00 96.69 140 ILE A O 1
ATOM 1096 N N . PHE A 1 141 ? 18.910 -3.274 -26.790 1.00 96.75 141 PHE A N 1
ATOM 1097 C CA . PHE A 1 141 ? 18.830 -4.459 -27.643 1.00 96.75 141 PHE A CA 1
ATOM 1098 C C . PHE A 1 141 ? 18.089 -4.170 -28.949 1.00 96.75 141 PHE A C 1
ATOM 1100 O O . PHE A 1 141 ? 18.602 -4.508 -30.013 1.00 96.75 141 PHE A O 1
ATOM 1107 N N . ILE A 1 142 ? 16.935 -3.499 -28.901 1.00 96.25 142 ILE A N 1
ATOM 1108 C CA . ILE A 1 142 ? 16.178 -3.129 -30.107 1.00 96.25 142 ILE A CA 1
ATOM 1109 C C . ILE A 1 142 ? 17.031 -2.264 -31.042 1.00 96.25 142 ILE A C 1
ATOM 1111 O O . ILE A 1 142 ? 17.119 -2.559 -32.234 1.00 96.25 142 ILE A O 1
ATOM 1115 N N . PHE A 1 143 ? 17.709 -1.241 -30.519 1.00 96.88 143 PHE A N 1
ATOM 1116 C CA . PHE A 1 143 ? 18.598 -0.397 -31.322 1.00 96.88 143 PHE A CA 1
ATOM 1117 C C . PHE A 1 143 ? 19.761 -1.183 -31.933 1.00 96.88 143 PHE A C 1
ATOM 1119 O O . PHE A 1 143 ? 20.075 -0.985 -33.107 1.00 96.88 143 PHE A O 1
ATOM 1126 N N . LEU A 1 144 ? 20.367 -2.103 -31.178 1.00 95.38 144 LEU A N 1
ATOM 1127 C CA . LEU A 1 144 ? 21.415 -2.986 -31.690 1.00 95.38 144 LEU A CA 1
ATOM 1128 C C . LEU A 1 144 ? 20.888 -3.881 -32.812 1.00 95.38 144 LEU A C 1
ATOM 1130 O O . LEU A 1 144 ? 21.544 -3.995 -33.841 1.00 95.38 144 LEU A O 1
ATOM 1134 N N . PHE A 1 145 ? 19.697 -4.465 -32.667 1.00 96.06 145 PHE A N 1
ATOM 1135 C CA . PHE A 1 145 ? 19.077 -5.263 -33.727 1.00 96.06 145 PHE A CA 1
ATOM 1136 C C . PHE A 1 145 ? 18.792 -4.429 -34.975 1.00 96.06 145 PHE A C 1
ATOM 1138 O O . PHE A 1 145 ? 19.102 -4.875 -36.075 1.00 96.06 145 PHE A O 1
ATOM 1145 N N . VAL A 1 146 ? 18.269 -3.209 -34.832 1.00 96.12 146 VAL A N 1
ATOM 1146 C CA . VAL A 1 146 ? 18.039 -2.306 -35.970 1.00 96.12 146 VAL A CA 1
ATOM 1147 C C . VAL A 1 146 ? 19.358 -1.946 -36.657 1.00 96.12 146 VAL A C 1
ATOM 1149 O O . VAL A 1 146 ? 19.439 -2.013 -37.882 1.00 96.12 146 VAL A O 1
ATOM 1152 N N . ALA A 1 147 ? 20.411 -1.634 -35.898 1.00 95.06 147 ALA A N 1
ATOM 1153 C CA . ALA A 1 147 ? 21.734 -1.337 -36.443 1.00 95.06 147 ALA A CA 1
ATOM 1154 C C . ALA A 1 147 ? 22.376 -2.559 -37.121 1.00 95.06 147 ALA A C 1
ATOM 1156 O O . ALA A 1 147 ? 22.979 -2.424 -38.184 1.00 95.06 147 ALA A O 1
ATOM 1157 N N . LEU A 1 148 ? 22.214 -3.757 -36.550 1.00 94.38 148 LEU A N 1
ATOM 1158 C CA . LEU A 1 148 ? 22.672 -5.014 -37.142 1.00 94.38 148 LEU A CA 1
ATOM 1159 C C . LEU A 1 148 ? 21.918 -5.323 -38.434 1.00 94.38 148 LEU A C 1
ATOM 1161 O O . LEU A 1 148 ? 22.551 -5.642 -39.434 1.00 94.38 148 LEU A O 1
ATOM 1165 N N . LEU A 1 149 ? 20.591 -5.188 -38.449 1.00 93.25 149 LEU A N 1
ATOM 1166 C CA . LEU A 1 149 ? 19.778 -5.383 -39.651 1.00 93.25 149 LEU A CA 1
ATOM 1167 C C . LEU A 1 149 ? 20.138 -4.357 -40.729 1.00 93.25 149 LEU A C 1
ATOM 1169 O O . LEU A 1 149 ? 20.316 -4.729 -41.887 1.00 93.25 149 LEU A O 1
ATOM 1173 N N . TRP A 1 150 ? 20.341 -3.094 -40.352 1.00 94.00 150 TRP A N 1
ATOM 1174 C CA . TRP A 1 150 ? 20.837 -2.056 -41.253 1.00 94.00 150 TRP A CA 1
ATOM 1175 C C . TRP A 1 150 ? 22.217 -2.406 -41.824 1.00 94.00 150 TRP A C 1
ATOM 1177 O O . TRP A 1 150 ? 22.429 -2.323 -43.033 1.00 94.00 150 TRP A O 1
ATOM 1187 N N . TYR A 1 151 ? 23.150 -2.850 -40.977 1.00 94.12 151 TYR A N 1
ATOM 1188 C CA . TYR A 1 151 ? 24.487 -3.270 -41.393 1.00 94.12 151 TYR A CA 1
ATOM 1189 C C . TYR A 1 151 ? 24.443 -4.491 -42.316 1.00 94.12 151 TYR A C 1
ATOM 1191 O O . TYR A 1 151 ? 25.145 -4.512 -43.324 1.00 94.12 151 TYR A O 1
ATOM 1199 N N . ILE A 1 152 ? 23.597 -5.486 -42.027 1.00 91.00 152 ILE A N 1
ATOM 1200 C CA . ILE A 1 152 ? 23.405 -6.666 -42.881 1.00 91.00 152 ILE A CA 1
ATOM 1201 C C . ILE A 1 152 ? 22.866 -6.247 -44.245 1.00 91.00 152 ILE A C 1
ATOM 1203 O O . ILE A 1 152 ? 23.395 -6.704 -45.254 1.00 91.00 152 ILE A O 1
ATOM 1207 N N . VAL A 1 153 ? 21.871 -5.356 -44.298 1.00 90.31 153 VAL A N 1
ATOM 1208 C CA . VAL A 1 153 ? 21.338 -4.830 -45.563 1.00 90.31 153 VAL A CA 1
ATOM 1209 C C . VAL A 1 153 ? 22.424 -4.087 -46.335 1.00 90.31 153 VAL A C 1
ATOM 1211 O O . VAL A 1 153 ? 22.635 -4.371 -47.513 1.00 90.31 153 VAL A O 1
ATOM 1214 N N . TRP A 1 154 ? 23.166 -3.195 -45.677 1.00 88.12 154 TRP A N 1
ATOM 1215 C CA . TRP A 1 154 ? 24.263 -2.458 -46.303 1.00 88.12 154 TRP A CA 1
ATOM 1216 C C . TRP A 1 154 ? 25.352 -3.394 -46.844 1.00 88.12 154 TRP A C 1
ATOM 1218 O O . TRP A 1 154 ? 25.805 -3.253 -47.983 1.00 88.12 154 TRP A O 1
ATOM 1228 N N . LYS A 1 155 ? 25.725 -4.408 -46.060 1.00 85.00 155 LYS A N 1
ATOM 1229 C CA . LYS A 1 155 ? 26.750 -5.390 -46.416 1.00 85.00 155 LYS A CA 1
ATOM 1230 C C . LYS A 1 155 ? 26.280 -6.341 -47.515 1.00 85.00 155 LYS A C 1
ATOM 1232 O O . LYS A 1 155 ? 27.077 -6.680 -48.386 1.00 85.00 155 LYS A O 1
ATOM 1237 N N . LEU A 1 156 ? 25.012 -6.755 -47.514 1.00 84.12 156 LEU A N 1
ATOM 1238 C CA . LEU A 1 156 ? 24.414 -7.575 -48.572 1.00 84.12 156 LEU A CA 1
ATOM 1239 C C . LEU A 1 156 ? 24.332 -6.791 -49.884 1.00 84.12 156 LEU A C 1
ATOM 1241 O O . LEU A 1 156 ? 24.687 -7.328 -50.931 1.00 84.12 156 LEU A O 1
ATOM 1245 N N . TYR A 1 157 ? 23.945 -5.515 -49.816 1.00 80.25 157 TYR A N 1
ATOM 1246 C CA . TYR A 1 157 ? 23.908 -4.618 -50.966 1.00 80.25 157 TYR A CA 1
ATOM 1247 C C . TYR A 1 157 ? 25.306 -4.492 -51.587 1.00 80.25 157 TYR A C 1
ATOM 1249 O O . TYR A 1 157 ? 25.491 -4.865 -52.742 1.00 8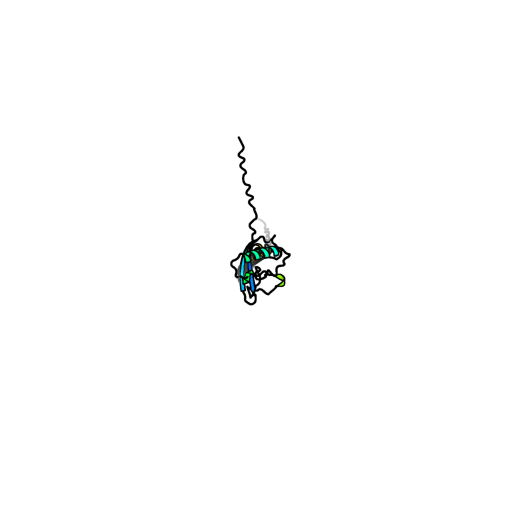0.25 157 TYR A O 1
ATOM 1257 N N . LEU A 1 158 ? 26.331 -4.101 -50.817 1.00 69.12 158 LEU A N 1
ATOM 1258 C CA . LEU A 1 158 ? 27.705 -4.014 -51.338 1.00 69.12 158 LEU A CA 1
ATOM 1259 C C . LEU A 1 158 ? 28.252 -5.364 -51.820 1.00 69.12 158 LEU A C 1
ATOM 1261 O O . LEU A 1 158 ? 28.936 -5.414 -52.840 1.00 69.12 158 LEU A O 1
ATOM 1265 N N . SER A 1 159 ? 27.956 -6.461 -51.117 1.00 74.44 159 SER A N 1
ATOM 1266 C CA . SER A 1 159 ? 28.416 -7.792 -51.519 1.00 74.44 159 SER A CA 1
ATOM 1267 C C . SER A 1 159 ? 27.809 -8.222 -52.850 1.00 74.44 159 SER A C 1
ATOM 1269 O O . SER A 1 159 ? 28.516 -8.818 -53.653 1.00 74.44 159 SER A O 1
ATOM 1271 N N . HIS A 1 160 ? 26.535 -7.923 -53.106 1.00 67.94 160 HIS A N 1
ATOM 1272 C CA . HIS A 1 160 ? 25.880 -8.267 -54.364 1.00 67.94 160 HIS A CA 1
ATOM 1273 C C . HIS A 1 160 ? 26.480 -7.477 -55.535 1.00 67.94 160 HIS A C 1
ATOM 1275 O O . HIS A 1 160 ? 26.771 -8.059 -56.574 1.00 67.94 160 HIS A O 1
ATOM 1281 N N . PHE A 1 161 ? 26.765 -6.182 -55.358 1.00 66.69 161 PHE A N 1
ATOM 1282 C CA . PHE A 1 161 ? 27.397 -5.380 -56.414 1.00 66.69 161 PHE A CA 1
ATOM 1283 C C . PHE A 1 161 ? 28.855 -5.765 -56.675 1.00 66.69 161 PHE A C 1
ATOM 1285 O O . PHE A 1 161 ? 29.264 -5.823 -57.835 1.00 66.69 161 PHE A O 1
ATOM 1292 N N . THR A 1 162 ? 29.634 -6.074 -55.637 1.00 64.56 162 THR A N 1
ATOM 1293 C CA . THR A 1 162 ? 31.016 -6.550 -55.807 1.00 64.56 162 THR A CA 1
ATOM 1294 C C . THR A 1 162 ? 31.045 -7.941 -56.432 1.00 64.56 162 THR A C 1
ATOM 1296 O O . THR A 1 162 ? 31.822 -8.171 -57.348 1.00 64.56 162 THR A O 1
ATOM 1299 N N . PHE A 1 163 ? 30.152 -8.844 -56.020 1.00 65.38 163 PHE A N 1
ATOM 1300 C CA . PHE A 1 163 ? 30.028 -10.181 -56.600 1.00 65.38 163 PHE A CA 1
ATOM 1301 C C . PHE A 1 163 ? 29.561 -10.148 -58.059 1.00 65.38 163 PHE A C 1
ATOM 1303 O O . PHE A 1 163 ? 30.114 -10.861 -58.888 1.00 65.38 163 PHE A O 1
ATOM 1310 N N . ILE A 1 164 ? 28.602 -9.282 -58.409 1.00 65.81 164 ILE A N 1
ATOM 1311 C CA . ILE A 1 164 ? 28.199 -9.068 -59.806 1.00 65.81 164 ILE A CA 1
ATOM 1312 C C . ILE A 1 164 ? 29.366 -8.507 -60.622 1.00 65.81 164 ILE A C 1
ATOM 1314 O O . ILE A 1 164 ? 29.584 -8.967 -61.738 1.00 65.81 164 ILE A O 1
ATOM 1318 N N . ARG A 1 165 ? 30.149 -7.562 -60.085 1.00 68.94 165 ARG A N 1
ATOM 1319 C CA . ARG A 1 165 ? 31.371 -7.075 -60.748 1.00 68.94 165 ARG A CA 1
ATOM 1320 C C . ARG A 1 165 ? 32.440 -8.154 -60.891 1.00 68.94 165 ARG A C 1
ATOM 1322 O O . ARG A 1 165 ? 33.131 -8.148 -61.896 1.00 68.94 165 ARG A O 1
ATOM 1329 N N . GLU A 1 166 ? 32.562 -9.069 -59.940 1.00 71.12 166 GLU A N 1
ATOM 1330 C CA . GLU A 1 166 ? 33.499 -10.195 -60.002 1.00 71.12 166 GLU A CA 1
ATOM 1331 C C . GLU A 1 166 ? 33.045 -11.245 -61.036 1.00 71.12 166 GLU A C 1
ATOM 1333 O O . GLU A 1 166 ? 33.855 -11.767 -61.802 1.00 71.12 166 GLU A O 1
ATOM 1338 N N . LEU A 1 167 ? 31.734 -11.511 -61.113 1.00 66.00 167 LEU A N 1
ATOM 1339 C CA . LEU A 1 167 ? 31.135 -12.401 -62.111 1.00 66.00 167 LEU A CA 1
ATOM 1340 C C . LEU A 1 167 ? 31.163 -11.806 -63.526 1.00 66.00 167 LEU A C 1
ATOM 1342 O O . LEU A 1 167 ? 31.458 -12.531 -64.471 1.00 66.00 167 LEU A O 1
ATOM 1346 N N . LEU A 1 168 ? 30.890 -10.506 -63.693 1.00 62.06 168 LEU A N 1
ATOM 1347 C CA . LEU A 1 168 ? 30.980 -9.834 -64.997 1.00 62.06 168 LEU A CA 1
ATOM 1348 C C . LEU A 1 168 ? 32.422 -9.470 -65.386 1.00 62.06 168 LEU A C 1
ATOM 1350 O O . LEU A 1 168 ? 32.745 -9.455 -66.571 1.00 62.06 168 LEU A O 1
ATOM 1354 N N . GLY A 1 169 ? 33.297 -9.186 -64.421 1.00 58.94 169 GLY A N 1
ATOM 1355 C CA . GLY A 1 169 ? 34.692 -8.793 -64.649 1.00 58.94 169 GLY A CA 1
ATOM 1356 C C . GLY A 1 169 ? 35.565 -9.941 -65.153 1.00 58.94 169 GLY A C 1
ATOM 1357 O O . GLY A 1 169 ? 36.451 -9.728 -65.976 1.00 58.94 169 GLY A O 1
ATOM 1358 N N . ARG A 1 170 ? 35.241 -11.186 -64.782 1.00 53.66 170 ARG A N 1
ATOM 1359 C CA . ARG A 1 170 ? 35.897 -12.394 -65.315 1.00 53.66 170 ARG A CA 1
ATOM 1360 C C . ARG A 1 170 ? 35.657 -12.651 -66.811 1.00 53.66 170 ARG A C 1
ATOM 1362 O O . ARG A 1 170 ? 36.261 -13.566 -67.363 1.00 53.66 170 ARG A O 1
ATOM 1369 N N . GLY A 1 171 ? 34.795 -11.870 -67.466 1.00 51.88 171 GLY A N 1
ATOM 1370 C CA . GLY A 1 171 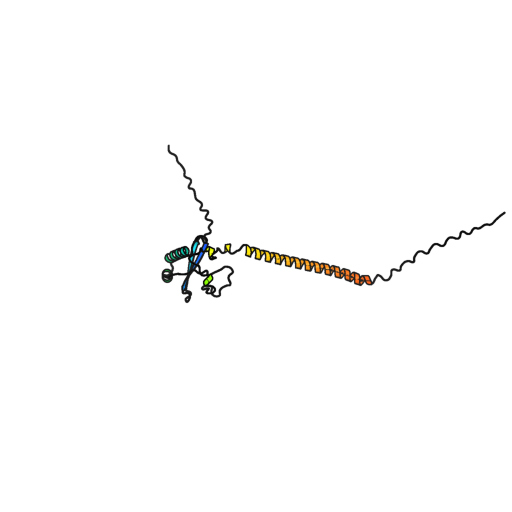? 34.561 -11.937 -68.910 1.00 51.88 171 GLY A CA 1
ATOM 1371 C C . GLY A 1 171 ? 35.452 -11.021 -69.759 1.00 51.88 171 GLY A C 1
ATOM 1372 O O . GLY A 1 171 ? 35.451 -11.180 -70.977 1.00 51.88 171 GLY A O 1
ATOM 1373 N N . SER A 1 172 ? 36.200 -10.079 -69.165 1.00 53.62 172 SER A N 1
ATOM 1374 C CA . SER A 1 172 ? 36.893 -9.020 -69.928 1.00 53.62 172 SER A CA 1
ATOM 1375 C C . SER A 1 172 ? 38.430 -9.069 -69.903 1.00 53.62 172 SER A C 1
ATOM 1377 O O . SER A 1 172 ? 39.050 -8.356 -70.691 1.00 53.62 172 SER A O 1
ATOM 1379 N N . ASP A 1 173 ? 39.055 -9.929 -69.093 1.00 56.62 173 ASP A N 1
ATOM 1380 C CA . ASP A 1 173 ? 40.519 -9.944 -68.889 1.00 56.62 173 ASP A CA 1
ATOM 1381 C C . ASP A 1 173 ? 41.254 -11.080 -69.632 1.00 56.62 173 ASP A C 1
ATOM 1383 O O . ASP A 1 173 ? 42.188 -11.672 -69.105 1.00 56.62 173 ASP A O 1
ATOM 1387 N N . ASN A 1 174 ? 40.862 -11.393 -70.874 1.00 56.72 174 ASN A N 1
ATOM 1388 C CA . ASN A 1 174 ? 41.595 -12.362 -71.714 1.00 56.72 174 ASN A CA 1
ATOM 1389 C C . ASN A 1 174 ? 42.082 -11.815 -73.070 1.00 56.72 174 ASN A C 1
ATOM 1391 O O . ASN A 1 174 ? 42.609 -12.588 -73.860 1.00 56.72 174 ASN A O 1
ATOM 1395 N N . ASN A 1 175 ? 41.948 -10.517 -73.377 1.00 52.53 175 ASN A N 1
ATOM 1396 C CA . ASN A 1 175 ? 42.396 -9.977 -74.673 1.00 52.53 175 ASN A CA 1
ATOM 1397 C C . ASN A 1 175 ? 42.936 -8.540 -74.599 1.00 52.53 175 ASN A C 1
ATOM 1399 O O . ASN A 1 175 ? 42.442 -7.650 -75.286 1.00 52.53 175 ASN A O 1
ATOM 1403 N N . ILE A 1 176 ? 43.998 -8.308 -73.827 1.00 56.16 176 ILE A N 1
ATOM 1404 C CA . ILE A 1 176 ? 44.907 -7.195 -74.133 1.00 56.16 176 ILE A CA 1
ATOM 1405 C C . ILE A 1 176 ? 46.285 -7.796 -74.355 1.00 56.16 176 ILE A C 1
ATOM 1407 O O . ILE A 1 176 ? 47.026 -8.099 -73.425 1.00 56.16 176 ILE A O 1
ATOM 1411 N N . ALA A 1 177 ? 46.561 -8.031 -75.635 1.00 56.06 177 ALA A N 1
ATOM 1412 C CA . ALA A 1 177 ? 47.854 -8.420 -76.150 1.00 56.06 177 ALA A CA 1
ATOM 1413 C C . ALA A 1 177 ? 48.940 -7.459 -75.647 1.00 56.06 177 ALA A C 1
ATOM 1415 O O . ALA A 1 177 ? 48.871 -6.245 -75.848 1.00 56.06 177 ALA A O 1
ATOM 1416 N N . GLU A 1 178 ? 49.948 -8.037 -75.008 1.00 62.94 178 GLU A N 1
ATOM 1417 C CA . GLU A 1 178 ? 51.232 -7.419 -74.710 1.00 62.94 178 GLU A CA 1
ATOM 1418 C C . GLU A 1 178 ? 51.847 -6.840 -76.008 1.00 62.94 178 GLU A C 1
ATOM 1420 O O . GLU A 1 178 ? 51.998 -7.573 -76.992 1.00 62.94 178 GLU A O 1
ATOM 1425 N N . PRO A 1 179 ? 52.184 -5.537 -76.078 1.00 69.56 179 PRO A N 1
ATOM 1426 C CA . PRO A 1 179 ? 52.891 -4.989 -77.230 1.00 69.56 179 PRO A CA 1
ATOM 1427 C C . PRO A 1 179 ? 54.344 -5.503 -77.237 1.00 69.56 179 PRO A C 1
ATOM 1429 O O . PRO A 1 179 ? 54.998 -5.499 -76.193 1.00 69.56 179 PRO A O 1
ATOM 1432 N N . PRO A 1 180 ? 54.889 -5.936 -78.391 1.00 66.88 180 PRO A N 1
ATOM 1433 C CA . PRO A 1 180 ? 56.203 -6.568 -78.444 1.00 66.88 180 PRO A CA 1
ATOM 1434 C C . PRO A 1 180 ? 57.322 -5.603 -78.024 1.00 66.88 180 PRO A C 1
ATOM 1436 O O . PRO A 1 180 ? 57.386 -4.461 -78.485 1.00 66.88 180 PRO A O 1
ATOM 1439 N N . ALA A 1 181 ? 58.229 -6.102 -77.180 1.00 75.38 181 ALA A N 1
ATOM 1440 C CA . ALA A 1 181 ? 59.389 -5.385 -76.658 1.00 75.38 181 ALA A CA 1
ATOM 1441 C C . ALA A 1 181 ? 60.256 -4.731 -77.764 1.00 75.38 181 ALA A C 1
ATOM 1443 O O . ALA A 1 181 ? 60.419 -5.299 -78.853 1.00 75.38 181 ALA A O 1
ATOM 1444 N N . PRO A 1 182 ? 60.867 -3.556 -77.506 1.00 68.12 182 PRO A N 1
ATOM 1445 C CA . PRO A 1 182 ? 61.724 -2.885 -78.477 1.00 68.12 182 PRO A CA 1
ATOM 1446 C C . PRO A 1 182 ? 62.987 -3.713 -78.765 1.00 68.12 182 PRO A C 1
ATOM 1448 O O . PRO A 1 182 ? 63.729 -4.098 -77.862 1.00 68.12 182 PRO A O 1
ATOM 1451 N N . ARG A 1 183 ? 63.232 -3.986 -80.053 1.00 65.44 183 ARG A N 1
ATOM 1452 C CA . ARG A 1 183 ? 64.411 -4.723 -80.540 1.00 65.44 183 ARG A CA 1
ATOM 1453 C C . ARG A 1 183 ? 65.712 -3.950 -80.263 1.00 65.44 183 ARG A C 1
ATOM 1455 O O . ARG A 1 183 ? 65.727 -2.732 -80.452 1.00 65.44 183 ARG A O 1
ATOM 1462 N N . PRO A 1 184 ? 66.817 -4.631 -79.902 1.00 61.81 184 PRO A N 1
ATOM 1463 C CA . PRO A 1 184 ? 68.101 -3.977 -79.681 1.00 61.81 184 PRO A CA 1
ATOM 1464 C C . PRO A 1 184 ? 68.643 -3.378 -80.986 1.00 61.81 184 PRO A C 1
ATOM 1466 O O . PRO A 1 184 ? 68.619 -4.001 -82.050 1.00 61.81 184 PRO A O 1
ATOM 1469 N N . SER A 1 185 ? 69.124 -2.142 -80.889 1.00 58.53 185 SER A N 1
ATOM 1470 C CA . SER A 1 185 ? 69.694 -1.348 -81.973 1.00 58.53 185 SER A CA 1
ATOM 1471 C C . SER A 1 185 ? 70.967 -1.994 -82.534 1.00 58.53 185 SER A C 1
ATOM 1473 O O . SER A 1 185 ? 71.973 -2.143 -81.843 1.00 58.53 185 SER A O 1
ATOM 1475 N N . GLN A 1 186 ? 70.942 -2.362 -83.819 1.00 63.00 186 GLN A N 1
ATOM 1476 C CA . GLN A 1 186 ? 72.140 -2.793 -84.542 1.00 63.00 186 GLN A CA 1
ATOM 1477 C C . GLN A 1 186 ? 73.141 -1.630 -84.680 1.00 63.00 186 GLN A C 1
ATOM 1479 O O . GLN A 1 186 ? 72.737 -0.505 -84.997 1.00 63.00 186 GLN A O 1
ATOM 1484 N N . PRO A 1 187 ? 74.455 -1.873 -84.514 1.00 53.16 187 PRO A N 1
ATOM 1485 C CA . PRO A 1 187 ? 75.463 -0.842 -84.696 1.00 53.16 187 PRO A CA 1
ATOM 1486 C C . PRO A 1 187 ? 75.571 -0.484 -86.182 1.00 53.16 187 PRO A C 1
ATOM 1488 O O . PRO A 1 187 ? 75.843 -1.326 -87.040 1.00 53.16 187 PRO A O 1
ATOM 1491 N N . ARG A 1 188 ? 75.361 0.798 -86.494 1.00 53.12 188 ARG A N 1
ATOM 1492 C CA . ARG A 1 188 ? 75.494 1.351 -87.844 1.00 53.12 188 ARG A CA 1
ATOM 1493 C C . ARG A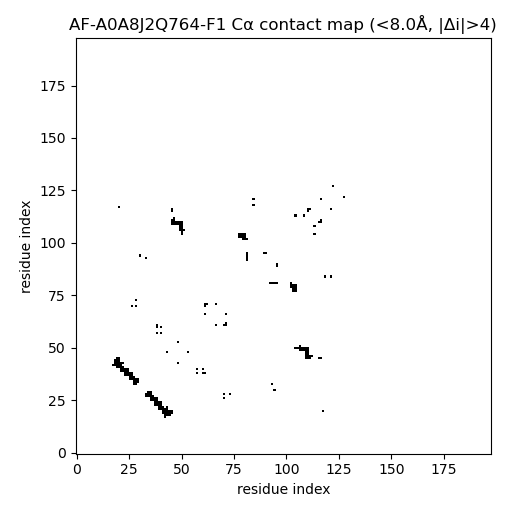 1 188 ? 76.961 1.259 -88.275 1.00 53.12 188 ARG A C 1
ATOM 1495 O O . ARG A 1 188 ? 77.785 2.094 -87.910 1.00 53.12 188 ARG A O 1
ATOM 1502 N N . ARG A 1 189 ? 77.286 0.216 -89.042 1.00 53.06 189 ARG A N 1
ATOM 1503 C CA . ARG A 1 189 ? 78.601 -0.026 -89.650 1.00 53.06 189 ARG A CA 1
ATOM 1504 C C . ARG A 1 189 ? 78.954 1.172 -90.542 1.00 53.06 189 ARG A C 1
ATOM 1506 O O . ARG A 1 189 ? 78.390 1.348 -91.620 1.00 53.06 189 ARG A O 1
ATOM 1513 N N . ARG A 1 190 ? 79.840 2.045 -90.057 1.00 52.50 190 ARG A N 1
ATOM 1514 C CA . ARG A 1 190 ? 80.343 3.214 -90.788 1.00 52.50 190 ARG A CA 1
ATOM 1515 C C . ARG A 1 190 ? 81.248 2.699 -91.908 1.00 52.50 190 ARG A C 1
ATOM 1517 O O . ARG A 1 190 ? 82.376 2.298 -91.654 1.00 52.50 190 ARG A O 1
ATOM 1524 N N . ILE A 1 191 ? 80.720 2.641 -93.127 1.00 57.72 191 ILE A N 1
ATOM 1525 C CA . ILE A 1 191 ? 81.499 2.303 -94.320 1.00 57.72 191 ILE A CA 1
ATOM 1526 C C . ILE A 1 191 ? 82.454 3.468 -94.586 1.00 57.72 191 ILE A C 1
ATOM 1528 O O . ILE A 1 191 ? 82.042 4.554 -94.993 1.00 57.72 191 ILE A O 1
ATOM 1532 N N . SER A 1 192 ? 83.732 3.235 -94.318 1.00 56.22 192 SER A N 1
ATOM 1533 C CA . SER A 1 192 ? 84.862 4.031 -94.776 1.00 56.22 192 SER A CA 1
ATOM 1534 C C . SER A 1 192 ? 84.974 3.895 -96.295 1.00 56.22 192 SER A C 1
ATOM 1536 O O . SER A 1 192 ? 85.369 2.851 -96.808 1.00 56.22 192 SER A O 1
ATOM 1538 N N . ARG A 1 193 ? 84.619 4.952 -97.033 1.00 50.25 193 ARG A N 1
ATOM 1539 C CA . ARG A 1 193 ? 84.957 5.073 -98.456 1.00 50.25 193 ARG A CA 1
ATOM 1540 C C . ARG A 1 193 ? 86.207 5.936 -98.589 1.00 50.25 193 ARG A C 1
ATOM 1542 O O . ARG A 1 193 ? 86.136 7.156 -98.646 1.00 50.25 193 ARG A O 1
ATOM 1549 N N . HIS A 1 194 ? 87.343 5.251 -98.602 1.00 52.19 194 HIS A N 1
ATOM 1550 C CA . HIS A 1 194 ? 88.567 5.709 -99.245 1.00 52.19 194 HIS A CA 1
ATOM 1551 C C . HIS A 1 194 ? 88.387 5.568 -100.764 1.00 52.19 194 HIS A C 1
ATOM 1553 O O . HIS A 1 194 ? 88.016 4.482 -101.211 1.00 52.19 194 HIS A O 1
ATOM 1559 N N . ARG A 1 195 ? 88.636 6.642 -101.525 1.00 53.66 195 ARG A N 1
ATOM 1560 C CA . ARG A 1 195 ? 89.163 6.645 -102.909 1.00 53.66 195 ARG A CA 1
ATOM 1561 C C . ARG A 1 195 ? 89.439 8.107 -103.296 1.00 53.66 195 ARG A C 1
ATOM 1563 O O . ARG A 1 195 ? 88.501 8.890 -103.356 1.00 53.66 195 ARG A O 1
ATOM 1570 N N . GLU A 1 196 ? 90.670 8.589 -103.154 1.00 48.72 196 GLU A N 1
ATOM 1571 C CA . GLU A 1 196 ? 91.752 8.583 -104.161 1.00 48.72 196 GLU A CA 1
ATOM 1572 C C . GLU A 1 196 ? 91.467 9.413 -105.427 1.00 48.72 196 GLU A C 1
ATOM 1574 O O . GLU A 1 196 ? 90.633 9.045 -106.248 1.00 48.72 196 GLU A O 1
ATOM 1579 N N . THR A 1 197 ? 92.240 10.506 -105.516 1.00 54.03 197 THR A N 1
ATOM 1580 C CA . THR A 1 197 ? 92.966 11.057 -106.678 1.00 54.03 197 THR A CA 1
ATOM 1581 C C . THR A 1 197 ? 92.199 11.389 -107.958 1.00 54.03 197 THR A C 1
ATOM 1583 O O . THR A 1 197 ? 91.799 10.496 -108.703 1.00 54.03 197 THR A O 1
ATOM 1586 N N . SER A 1 198 ? 92.202 12.677 -108.313 1.00 49.66 198 SER A N 1
ATOM 1587 C CA . SER A 1 198 ? 93.062 13.162 -109.399 1.00 49.66 198 SER A CA 1
ATOM 1588 C C . SER A 1 198 ? 93.379 14.644 -109.234 1.00 49.66 198 SER A C 1
ATOM 1590 O O . SER A 1 198 ? 92.622 15.321 -108.503 1.00 49.66 198 SER A O 1
#

Radius of gyration: 47.91 Å; Cα contacts (8 Å, |Δi|>4): 118; chains: 1; bounding box: 118×74×141 Å

Mean predicted aligned error: 18.94 Å

InterPro domains:
  IPR018794 Uncharacterised protein family UPF0538 [PF10209] (23-116)
  IPR018794 Uncharacterised protein family UPF0538 [PTHR18444] (20-117)
  IPR031851 Protein of unknown function DUF4750 [PF15938] (129-171)